Protein AF-A0A2V5JH37-F1 (afdb_monomer)

Structure (mmCIF, N/CA/C/O backbone):
data_AF-A0A2V5JH37-F1
#
_entry.id   AF-A0A2V5JH37-F1
#
loop_
_atom_site.group_PDB
_atom_site.id
_atom_site.type_symbol
_atom_site.label_atom_id
_atom_site.label_alt_id
_atom_site.label_comp_id
_atom_site.label_asym_id
_atom_site.label_entity_id
_atom_site.label_seq_id
_atom_site.pdbx_PDB_ins_code
_atom_site.Cartn_x
_atom_site.Cartn_y
_atom_site.Cartn_z
_atom_site.occupancy
_atom_site.B_iso_or_equiv
_atom_site.auth_seq_id
_atom_site.auth_comp_id
_atom_site.auth_asym_id
_atom_site.auth_atom_id
_atom_site.pdbx_PDB_model_num
ATOM 1 N N . MET A 1 1 ? -37.634 45.494 21.564 1.00 67.75 1 MET A N 1
ATOM 2 C CA . MET A 1 1 ? -36.208 45.447 21.153 1.00 67.75 1 MET A CA 1
ATOM 3 C C . MET A 1 1 ? -35.406 44.351 21.862 1.00 67.75 1 MET A C 1
ATOM 5 O O . MET A 1 1 ? -34.921 43.473 21.170 1.00 67.75 1 MET A O 1
ATOM 9 N N . LYS A 1 2 ? -35.317 44.305 23.205 1.00 77.25 2 LYS A N 1
ATOM 10 C CA . LYS A 1 2 ? -34.502 43.294 23.930 1.00 77.25 2 LYS A CA 1
ATOM 11 C C . LYS A 1 2 ? -34.885 41.826 23.653 1.00 77.25 2 LYS A C 1
ATOM 13 O O . LYS A 1 2 ? -34.008 41.014 23.413 1.00 77.25 2 LYS A O 1
ATOM 18 N N . ARG A 1 3 ? -36.186 41.499 23.605 1.00 79.12 3 ARG A N 1
ATOM 19 C CA . ARG A 1 3 ? -36.664 40.131 23.294 1.00 79.12 3 ARG A CA 1
ATOM 20 C C . ARG A 1 3 ? -36.346 39.685 21.860 1.00 79.12 3 ARG A C 1
ATOM 22 O O . ARG A 1 3 ? -36.019 38.526 21.651 1.00 79.12 3 ARG A O 1
ATOM 29 N N . LEU A 1 4 ? -36.398 40.613 20.900 1.00 83.06 4 LEU A N 1
ATOM 30 C CA . LEU A 1 4 ? -36.022 40.350 19.509 1.00 83.06 4 LEU A CA 1
ATOM 31 C C . LEU A 1 4 ? -34.508 40.128 19.393 1.00 83.06 4 LEU A C 1
ATOM 33 O O . LEU A 1 4 ? -34.088 39.180 18.749 1.00 83.06 4 LEU A O 1
ATOM 37 N N . LEU A 1 5 ? -33.699 40.940 20.083 1.00 86.88 5 LEU A N 1
ATOM 38 C CA . LEU A 1 5 ? -32.245 40.767 20.132 1.00 86.88 5 LEU A CA 1
ATOM 39 C C . LEU A 1 5 ? -31.849 39.412 20.743 1.00 86.88 5 LEU A C 1
ATOM 41 O O . LEU A 1 5 ? -31.039 38.703 20.158 1.00 86.88 5 LEU A O 1
ATOM 45 N N . SER A 1 6 ? -32.451 39.015 21.869 1.00 89.31 6 SER A N 1
ATOM 46 C CA . SER A 1 6 ? -32.212 37.695 22.473 1.00 89.31 6 SER A CA 1
ATOM 47 C C . SER A 1 6 ? -32.621 36.544 21.550 1.00 89.31 6 SER A C 1
ATOM 49 O O . SER A 1 6 ? -31.905 35.551 21.469 1.00 89.31 6 SER A O 1
ATOM 51 N N . PHE A 1 7 ? -33.738 36.681 20.829 1.00 92.44 7 PHE A N 1
ATOM 52 C CA . PHE A 1 7 ? -34.180 35.686 19.852 1.00 92.44 7 PHE A CA 1
ATOM 53 C C . PHE A 1 7 ? -33.212 35.574 18.665 1.00 92.44 7 PHE A C 1
ATOM 55 O O . PHE A 1 7 ? -32.827 34.471 18.293 1.00 92.44 7 PHE A O 1
ATOM 62 N N . VAL A 1 8 ? -32.754 36.703 18.115 1.00 93.44 8 VAL A N 1
ATOM 63 C CA . VAL A 1 8 ? -31.766 36.726 17.025 1.00 93.44 8 VAL A CA 1
ATOM 64 C C . VAL A 1 8 ? -30.445 36.095 17.467 1.00 93.44 8 VAL A C 1
ATOM 66 O O . VAL A 1 8 ? -29.914 35.252 16.751 1.00 93.44 8 VAL A O 1
ATOM 69 N N . ILE A 1 9 ? -29.941 36.433 18.660 1.00 94.56 9 ILE A N 1
ATOM 70 C CA . ILE A 1 9 ? -28.721 35.822 19.214 1.00 94.56 9 ILE A CA 1
ATOM 71 C C . ILE A 1 9 ? -28.888 34.304 19.340 1.00 94.56 9 ILE A C 1
ATOM 73 O O . ILE A 1 9 ? -28.003 33.556 18.933 1.00 94.56 9 ILE A O 1
ATOM 77 N N . PHE A 1 10 ? -30.030 33.840 19.852 1.00 95.81 10 PHE A N 1
ATOM 78 C CA . PHE A 1 10 ? -30.310 32.413 19.994 1.00 95.81 10 PHE A CA 1
ATOM 79 C C . PHE A 1 10 ? -30.312 31.681 18.643 1.00 95.81 10 PHE A C 1
ATOM 81 O O . PHE A 1 10 ? -29.671 30.640 18.509 1.00 95.81 10 PHE A O 1
ATOM 88 N N . VAL A 1 11 ? -30.964 32.246 17.622 1.00 96.12 11 VAL A N 1
ATOM 89 C CA . VAL A 1 11 ? -30.978 31.674 16.266 1.00 96.12 11 VAL A CA 1
ATOM 90 C C . VAL A 1 11 ? -29.569 31.632 15.667 1.00 96.12 11 VAL A C 1
ATOM 92 O O . VAL A 1 11 ? -29.185 30.615 15.096 1.00 96.12 11 VAL A O 1
ATOM 95 N N . VAL A 1 12 ? -28.768 32.688 15.833 1.00 96.69 12 VAL A N 1
ATOM 96 C CA . VAL A 1 12 ? -27.378 32.716 15.347 1.00 96.69 12 VAL A CA 1
ATOM 97 C C . VAL A 1 12 ? -26.528 31.643 16.031 1.00 96.69 12 VAL A C 1
ATOM 99 O O . VAL A 1 12 ? -25.800 30.927 15.349 1.00 96.69 12 VAL A O 1
ATOM 102 N N . VAL A 1 13 ? -26.650 31.471 17.351 1.00 97.06 13 VAL A N 1
ATOM 103 C CA . VAL A 1 13 ? -25.937 30.411 18.085 1.00 97.06 13 VAL A CA 1
ATOM 104 C C . VAL A 1 13 ? -26.330 29.024 17.576 1.00 97.06 13 VAL A C 1
ATOM 106 O O . VAL A 1 13 ? -25.453 28.188 17.364 1.00 97.06 13 VAL A O 1
ATOM 109 N N . LEU A 1 14 ? -27.620 28.782 17.317 1.00 97.56 14 LEU A N 1
ATOM 110 C CA . LEU A 1 14 ? -28.080 27.514 16.746 1.00 97.56 14 LEU A CA 1
ATOM 111 C C . LEU A 1 14 ? -27.517 27.265 15.343 1.00 97.56 14 LEU A C 1
ATOM 113 O O . LEU A 1 14 ? -27.097 26.147 15.054 1.00 97.56 14 LEU A O 1
ATOM 117 N N . LEU A 1 15 ? -27.467 28.288 14.487 1.00 97.19 15 LEU A N 1
ATOM 118 C CA . LEU A 1 15 ? -26.893 28.170 13.144 1.00 97.19 15 LEU A CA 1
ATOM 119 C C . LEU A 1 15 ? -25.388 27.877 13.192 1.00 97.19 15 LEU A C 1
ATOM 121 O O . LEU A 1 15 ? -24.915 27.017 12.454 1.00 97.19 15 LEU A O 1
ATOM 125 N N . VAL A 1 16 ? -24.643 28.534 14.088 1.00 96.88 16 VAL A N 1
ATOM 126 C CA . VAL A 1 16 ? -23.208 28.270 14.287 1.00 96.88 16 VAL A CA 1
ATOM 127 C C . VAL A 1 16 ? -22.978 26.854 14.817 1.00 96.88 16 VAL A C 1
ATOM 129 O O . VAL A 1 16 ? -22.103 26.154 14.313 1.00 96.88 16 VAL A O 1
ATOM 132 N N . ALA A 1 17 ? -23.777 26.396 15.785 1.00 96.56 17 ALA A N 1
ATOM 133 C CA . ALA A 1 17 ? -23.683 25.035 16.306 1.00 96.56 17 ALA A CA 1
ATOM 134 C C . ALA A 1 17 ? -24.015 23.986 15.232 1.00 96.56 17 ALA A C 1
ATOM 136 O O . ALA A 1 17 ? -23.290 23.003 15.089 1.00 96.56 17 ALA A O 1
ATOM 137 N N . ALA A 1 18 ? -25.063 24.212 14.434 1.00 96.00 18 ALA A N 1
ATOM 138 C CA . ALA A 1 18 ? -25.428 23.333 13.327 1.00 96.00 18 ALA A CA 1
ATOM 139 C C . ALA A 1 18 ? -24.326 23.274 12.258 1.00 96.00 18 ALA A C 1
ATOM 141 O O . ALA A 1 18 ? -23.992 22.188 11.786 1.00 96.00 18 ALA A O 1
ATOM 142 N N . LEU A 1 19 ? -23.718 24.416 11.920 1.00 95.75 19 LEU A N 1
ATOM 143 C CA . LEU A 1 19 ? -22.585 24.475 10.998 1.00 95.75 19 LEU A CA 1
ATOM 144 C C . LEU A 1 19 ? -21.363 23.735 11.557 1.00 95.75 19 LEU A C 1
ATOM 146 O O . LEU A 1 19 ? -20.736 22.975 10.826 1.00 95.75 19 LEU A O 1
ATOM 150 N N . ALA A 1 20 ? -21.050 23.900 12.845 1.00 93.19 20 ALA A N 1
ATOM 151 C CA . ALA A 1 20 ? -19.945 23.193 13.490 1.00 93.19 20 ALA A CA 1
ATOM 152 C C . ALA A 1 20 ? -20.155 21.670 13.479 1.00 93.19 20 ALA A C 1
ATOM 154 O O . ALA A 1 20 ? -19.243 20.935 13.113 1.00 93.19 20 ALA A O 1
ATOM 155 N N . VAL A 1 21 ? -21.365 21.196 13.800 1.00 93.31 21 VAL A N 1
ATOM 156 C CA . VAL A 1 21 ? -21.720 19.768 13.720 1.00 93.31 21 VAL A CA 1
ATOM 157 C C . VAL A 1 21 ? -21.643 19.261 12.282 1.00 93.31 21 VAL A C 1
ATOM 159 O O . VAL A 1 21 ? -21.135 18.170 12.047 1.00 93.31 21 VAL A O 1
ATOM 162 N N . HIS A 1 22 ? -22.109 20.045 11.308 1.00 92.38 22 HIS A N 1
ATOM 163 C CA . HIS A 1 22 ? -22.034 19.670 9.899 1.00 92.38 22 HIS A CA 1
ATOM 164 C C . HIS A 1 22 ? -20.584 19.548 9.414 1.00 92.38 22 HIS A C 1
ATOM 166 O O . HIS A 1 22 ? -20.238 18.573 8.748 1.00 92.38 22 HIS A O 1
ATOM 172 N N . ILE A 1 23 ? -19.725 20.503 9.777 1.00 89.56 23 ILE A N 1
ATOM 173 C CA . ILE A 1 23 ? -18.292 20.459 9.471 1.00 89.56 23 ILE A CA 1
ATOM 174 C C . ILE A 1 23 ? -17.647 19.243 10.139 1.00 89.56 23 ILE A C 1
ATOM 176 O O . ILE A 1 23 ? -16.957 18.488 9.466 1.00 89.56 23 ILE A O 1
ATOM 180 N N . ASP A 1 24 ? -17.909 19.005 11.425 1.00 87.81 24 ASP A N 1
ATOM 181 C CA . ASP A 1 24 ? -17.340 17.866 12.152 1.00 87.81 24 ASP A CA 1
ATOM 182 C C . ASP A 1 24 ? -17.763 16.517 11.551 1.00 87.81 24 ASP A C 1
ATOM 184 O O . ASP A 1 24 ? -16.938 15.622 11.372 1.00 87.81 24 ASP A O 1
ATOM 188 N N . TRP A 1 25 ? -19.037 16.399 11.166 1.00 84.06 25 TRP A N 1
ATOM 189 C CA . TRP A 1 25 ? -19.594 15.209 10.525 1.00 84.06 25 TRP A CA 1
ATOM 190 C C . TRP A 1 25 ? -19.026 14.964 9.123 1.00 84.06 25 TRP A C 1
ATOM 192 O O . TRP A 1 25 ? -18.867 13.820 8.701 1.00 84.06 25 TRP A O 1
ATOM 202 N N . THR A 1 26 ? -18.735 16.033 8.379 1.00 85.12 26 THR A N 1
ATOM 203 C CA . THR A 1 26 ? -18.203 15.943 7.010 1.00 85.12 26 THR A CA 1
ATOM 204 C C . THR A 1 26 ? -16.677 15.885 6.960 1.00 85.12 26 THR A C 1
ATOM 206 O O . THR A 1 26 ? -16.112 15.548 5.914 1.00 85.12 26 THR A O 1
ATOM 209 N N . TRP A 1 27 ? -15.989 16.149 8.076 1.00 8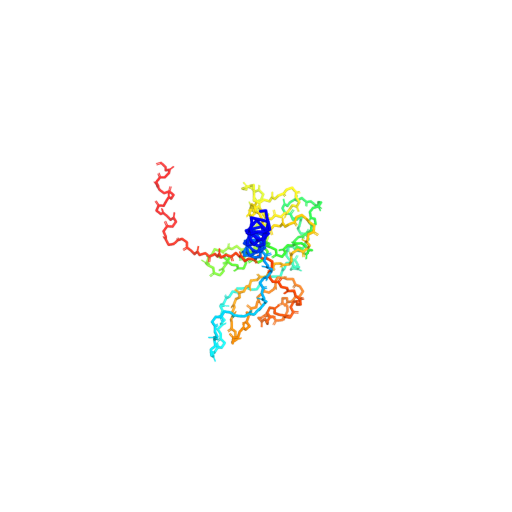2.19 27 TRP A N 1
ATOM 210 C CA . TRP A 1 27 ? -14.536 16.087 8.144 1.00 82.19 27 TRP A CA 1
ATOM 211 C C . TRP A 1 27 ? -14.051 14.640 8.042 1.00 82.19 27 TRP A C 1
ATOM 213 O O . TRP A 1 27 ? -14.278 13.804 8.918 1.00 82.19 27 TRP A O 1
ATOM 223 N N . LYS A 1 28 ? -13.313 14.339 6.972 1.00 76.50 28 LYS A N 1
ATOM 224 C CA . LYS A 1 28 ? -12.665 13.036 6.798 1.00 76.50 28 LYS A CA 1
ATOM 225 C C . LYS A 1 28 ? -11.507 12.903 7.786 1.00 76.50 28 LYS A C 1
ATOM 227 O O . LYS A 1 28 ? -10.481 13.562 7.633 1.00 76.50 28 LYS A O 1
ATOM 232 N N . ARG A 1 29 ? -11.675 12.062 8.805 1.00 81.44 29 ARG A N 1
ATOM 233 C CA . ARG A 1 29 ? -10.608 11.691 9.745 1.00 81.44 29 ARG A CA 1
ATOM 234 C C . ARG A 1 29 ? -9.891 10.438 9.245 1.00 81.44 29 ARG A C 1
ATOM 236 O O . ARG A 1 29 ? -10.512 9.591 8.603 1.00 81.44 29 ARG A O 1
ATOM 243 N N . LYS A 1 30 ? -8.600 10.314 9.563 1.00 86.94 30 LYS A N 1
ATOM 244 C CA . LYS A 1 30 ? -7.861 9.064 9.346 1.00 86.94 30 LYS A CA 1
ATOM 245 C C . LYS A 1 30 ? -8.487 7.951 10.192 1.00 86.94 30 LYS A C 1
ATOM 247 O O . LYS A 1 30 ? -9.040 8.213 11.263 1.00 86.94 30 LYS A O 1
ATOM 252 N N . LEU A 1 31 ? -8.440 6.718 9.699 1.00 88.00 31 LEU A N 1
ATOM 253 C CA . LEU A 1 31 ? -8.994 5.569 10.409 1.00 88.00 31 LEU A CA 1
ATOM 254 C C . LEU A 1 31 ? -7.923 4.960 11.315 1.00 88.00 31 LEU A C 1
ATOM 256 O O . LEU A 1 31 ? -6.766 4.827 10.928 1.00 88.00 31 LEU A O 1
ATOM 260 N N . SER A 1 32 ? -8.322 4.536 12.511 1.00 92.38 32 SER A N 1
ATOM 261 C CA . SER A 1 32 ? -7.408 3.852 13.424 1.00 92.38 32 SER A CA 1
ATOM 262 C C . SER A 1 32 ? -6.881 2.546 12.799 1.00 92.38 32 SER A C 1
ATOM 264 O O . SER A 1 32 ? -7.659 1.816 12.175 1.00 92.38 32 SER A O 1
ATOM 266 N N . PRO A 1 33 ? -5.607 2.163 13.029 1.00 93.12 33 PRO A N 1
ATOM 267 C CA . PRO A 1 33 ? -5.030 0.897 12.557 1.00 93.12 33 PRO A CA 1
ATOM 268 C C . PRO A 1 33 ? -5.584 -0.347 13.286 1.00 93.12 33 PRO A C 1
ATOM 270 O O . PRO A 1 33 ? -5.053 -1.453 13.165 1.00 93.12 33 PRO A O 1
ATOM 273 N N . ARG A 1 34 ? -6.647 -0.174 14.077 1.00 95.38 34 ARG A N 1
ATOM 274 C CA . ARG A 1 34 ? -7.369 -1.199 14.830 1.00 95.38 34 ARG A CA 1
ATOM 275 C C . ARG A 1 34 ? -8.842 -0.821 14.952 1.00 95.38 34 ARG A C 1
ATOM 277 O O . ARG A 1 34 ? -9.207 0.345 14.858 1.00 95.38 34 ARG A O 1
ATOM 284 N N . GLY A 1 35 ? -9.687 -1.809 15.216 1.00 94.44 35 GLY A N 1
ATOM 285 C CA . GLY A 1 35 ? -11.107 -1.602 15.493 1.00 94.44 35 GLY A CA 1
ATOM 286 C C . GLY A 1 35 ? -12.002 -2.609 14.784 1.00 94.44 35 GLY A C 1
ATOM 287 O O . GLY A 1 35 ? -11.618 -3.767 14.580 1.00 94.44 35 GLY A O 1
ATOM 288 N N . GLY A 1 36 ? -13.213 -2.161 14.449 1.00 92.31 36 GLY A N 1
ATOM 289 C CA . GLY A 1 36 ? -14.254 -2.991 13.850 1.00 92.31 36 GLY A CA 1
ATOM 290 C C . GLY A 1 36 ? -14.767 -4.083 14.793 1.00 92.31 36 GLY A C 1
ATOM 291 O O . GLY A 1 36 ? -14.614 -4.011 16.013 1.00 92.31 36 GLY A O 1
ATOM 292 N N . ARG A 1 37 ? -15.386 -5.119 14.217 1.00 94.12 37 ARG A N 1
ATOM 293 C CA . ARG A 1 37 ? -15.867 -6.285 14.968 1.00 94.12 37 ARG A CA 1
ATOM 294 C C . ARG A 1 37 ? -14.691 -7.019 15.616 1.00 94.12 37 ARG A C 1
ATOM 296 O O . ARG A 1 37 ? -13.700 -7.292 14.945 1.00 94.12 37 ARG A O 1
ATOM 303 N N . TYR A 1 38 ? -14.818 -7.381 16.889 1.00 95.94 38 TYR A N 1
ATOM 304 C CA . TYR A 1 38 ? -13.815 -8.192 17.580 1.00 95.94 38 TYR A CA 1
ATOM 305 C C . TYR A 1 38 ? -13.769 -9.626 17.033 1.00 95.94 38 TYR A C 1
ATOM 307 O O . TYR A 1 38 ? -14.815 -10.235 16.797 1.00 95.94 38 TYR A O 1
ATOM 315 N N . PHE A 1 39 ? -12.563 -10.165 16.840 1.00 96.69 39 PHE A N 1
ATOM 316 C CA . PHE A 1 39 ? -12.340 -11.543 16.398 1.00 96.69 39 PHE A CA 1
ATOM 317 C C . PHE A 1 39 ? -11.758 -12.369 17.551 1.00 96.69 39 PHE A C 1
ATOM 319 O O . PHE A 1 39 ? -10.637 -12.114 17.986 1.00 96.69 39 PHE A O 1
ATOM 326 N N . PHE A 1 40 ? -12.509 -13.373 18.019 1.00 95.62 40 PHE A N 1
ATOM 327 C CA . PHE A 1 40 ? -12.106 -14.254 19.128 1.00 95.62 40 PHE A CA 1
ATOM 328 C C . PHE A 1 40 ? -10.925 -15.174 18.795 1.00 95.62 40 PHE A C 1
ATOM 330 O O . PHE A 1 40 ? -10.250 -15.658 19.696 1.00 95.62 40 PHE A O 1
ATOM 337 N N . HIS A 1 41 ? -10.658 -15.385 17.508 1.00 95.31 41 HIS A N 1
ATOM 338 C CA . HIS A 1 41 ? -9.559 -16.207 17.019 1.00 95.31 41 HIS A CA 1
ATOM 339 C C . HIS A 1 41 ? -8.823 -15.449 15.915 1.00 95.31 41 HIS A C 1
ATOM 341 O O . HIS A 1 41 ? -9.411 -14.598 15.239 1.00 95.31 41 HIS A O 1
ATOM 347 N N . ARG A 1 42 ? -7.537 -15.755 15.732 1.00 95.94 42 ARG A N 1
ATOM 348 C CA . ARG A 1 42 ? -6.735 -15.189 14.646 1.00 95.94 42 ARG A CA 1
ATOM 349 C C . ARG A 1 42 ? -7.242 -15.734 13.312 1.00 95.94 42 ARG A C 1
ATOM 351 O O . ARG A 1 42 ? -7.297 -16.944 13.123 1.00 95.94 42 ARG A O 1
ATOM 358 N N . VAL A 1 43 ? -7.610 -14.832 12.411 1.00 96.31 43 VAL A N 1
ATOM 359 C CA . VAL A 1 43 ? -7.989 -15.149 11.032 1.00 96.31 43 VAL A CA 1
ATOM 360 C C . VAL A 1 43 ? -6.903 -14.619 10.115 1.00 96.31 43 VAL A C 1
ATOM 362 O O . VAL A 1 43 ? -6.527 -13.452 10.217 1.00 96.31 43 VAL A O 1
ATOM 365 N N . GLU A 1 44 ? -6.423 -15.469 9.216 1.00 95.75 44 GLU A N 1
ATOM 366 C CA . GLU A 1 44 ? -5.420 -15.121 8.215 1.00 95.75 44 GLU A CA 1
ATOM 367 C C . GLU A 1 44 ? -5.879 -15.576 6.839 1.00 95.75 44 GLU A C 1
ATOM 369 O O . GLU A 1 44 ? -6.390 -16.682 6.668 1.00 95.75 44 GLU A O 1
ATOM 374 N N . LEU A 1 45 ? -5.675 -14.710 5.859 1.00 94.50 45 LEU A N 1
ATOM 375 C CA . LEU A 1 45 ? -5.836 -15.006 4.452 1.00 94.50 45 LEU A CA 1
ATOM 376 C C . LEU A 1 45 ? -4.472 -15.414 3.894 1.00 94.50 45 LEU A C 1
ATOM 378 O O . LEU A 1 45 ? -3.450 -14.797 4.208 1.00 94.50 45 LEU A O 1
ATOM 382 N N . ALA A 1 46 ? -4.458 -16.430 3.032 1.00 94.62 46 ALA A N 1
ATOM 383 C CA . ALA A 1 46 ? -3.257 -16.930 2.362 1.00 94.62 46 ALA A CA 1
ATOM 384 C C . ALA A 1 46 ? -2.790 -15.995 1.226 1.00 94.62 46 ALA A C 1
ATOM 386 O O . ALA A 1 46 ? -2.536 -16.429 0.106 1.00 94.62 46 ALA A O 1
ATOM 387 N N . VAL A 1 47 ? -2.708 -14.694 1.506 1.00 95.25 47 VAL A N 1
ATOM 388 C CA . VAL A 1 47 ? -2.196 -13.690 0.571 1.00 95.25 47 VAL A CA 1
ATOM 389 C C . VAL A 1 47 ? -0.693 -13.935 0.379 1.00 95.25 47 VAL A C 1
ATOM 391 O O . VAL A 1 47 ? 0.037 -14.011 1.379 1.00 95.25 47 VAL A O 1
ATOM 394 N N . PRO A 1 48 ? -0.209 -14.079 -0.870 1.00 94.62 48 PRO A N 1
ATOM 395 C CA . PRO A 1 48 ? 1.213 -14.259 -1.135 1.00 94.62 48 PRO A CA 1
ATOM 396 C C . PRO A 1 48 ? 2.002 -13.030 -0.683 1.00 94.62 48 PRO A C 1
ATOM 398 O O . PRO A 1 48 ? 1.456 -11.942 -0.541 1.00 94.62 48 PRO A O 1
ATOM 401 N N . SER A 1 49 ? 3.299 -13.205 -0.442 1.00 94.62 49 SER A N 1
ATOM 402 C CA . SER A 1 49 ? 4.185 -12.108 -0.055 1.00 94.62 49 SER A CA 1
ATOM 403 C C . SER A 1 49 ? 5.057 -11.727 -1.237 1.00 94.62 49 SER A C 1
ATOM 405 O O . SER A 1 49 ? 5.865 -12.544 -1.668 1.00 94.62 49 SER A O 1
ATOM 407 N N . PHE A 1 50 ? 4.923 -10.497 -1.721 1.00 96.06 50 PHE A N 1
ATOM 408 C CA . PHE A 1 50 ? 5.838 -9.918 -2.698 1.00 96.06 50 PHE A CA 1
ATOM 409 C C . PHE A 1 50 ? 6.637 -8.794 -2.067 1.00 96.06 50 PHE A C 1
ATOM 411 O O . PHE A 1 50 ? 6.073 -7.951 -1.372 1.00 96.06 50 PHE A O 1
ATOM 418 N N . ARG A 1 51 ? 7.949 -8.784 -2.310 1.00 95.31 51 ARG A N 1
ATOM 419 C CA . ARG A 1 51 ? 8.848 -7.732 -1.831 1.00 95.31 51 ARG A CA 1
ATOM 420 C C . ARG A 1 51 ? 9.053 -6.736 -2.955 1.00 95.31 51 ARG A C 1
ATOM 422 O O . ARG A 1 51 ? 9.518 -7.111 -4.023 1.00 95.31 51 ARG A O 1
ATOM 429 N N . GLN A 1 52 ? 8.756 -5.461 -2.735 1.00 93.62 52 GLN A N 1
ATOM 430 C CA . GLN A 1 52 ? 8.997 -4.449 -3.769 1.00 93.62 52 GLN A CA 1
ATOM 431 C C . GLN A 1 52 ? 10.494 -4.368 -4.135 1.00 93.62 52 GLN A C 1
ATOM 433 O O . GLN A 1 52 ? 10.842 -4.146 -5.288 1.00 93.62 52 GLN A O 1
ATOM 438 N N . SER A 1 53 ? 11.375 -4.665 -3.171 1.00 93.56 53 SER A N 1
ATOM 439 C CA . SER A 1 53 ? 12.837 -4.681 -3.307 1.00 93.56 53 SER A CA 1
ATOM 440 C C . SER A 1 53 ? 13.439 -6.043 -3.686 1.00 93.56 53 SER A C 1
ATOM 442 O O . SER A 1 53 ? 14.627 -6.280 -3.457 1.00 93.56 53 SER A O 1
ATOM 444 N N . GLU A 1 54 ? 12.647 -6.950 -4.260 1.00 94.94 54 GLU A N 1
ATOM 445 C CA . GLU A 1 54 ? 13.138 -8.241 -4.751 1.00 94.94 54 GLU A CA 1
ATOM 446 C C . GLU A 1 54 ? 14.093 -8.078 -5.940 1.00 94.94 54 GLU A C 1
ATOM 448 O O . GLU A 1 54 ? 13.834 -7.291 -6.846 1.00 94.94 54 GLU A O 1
ATOM 453 N N . GLU A 1 55 ? 15.186 -8.848 -5.961 1.00 95.38 55 GLU A N 1
ATOM 454 C CA . GLU A 1 55 ? 16.255 -8.736 -6.971 1.00 95.38 55 GLU A CA 1
ATOM 455 C C . GLU A 1 55 ? 15.736 -8.789 -8.411 1.00 95.38 55 GLU A C 1
ATOM 457 O O . GLU A 1 55 ? 16.235 -8.066 -9.265 1.00 95.38 55 GLU A O 1
ATOM 462 N N . LYS A 1 56 ? 14.685 -9.578 -8.661 1.00 95.75 56 LYS A N 1
ATOM 463 C CA . LYS A 1 56 ? 14.086 -9.745 -9.988 1.00 95.75 56 LYS A CA 1
ATOM 464 C C . LYS A 1 56 ? 13.597 -8.432 -10.622 1.00 95.75 56 LYS A C 1
ATOM 466 O O . LYS A 1 56 ? 13.612 -8.336 -11.845 1.00 95.75 56 LYS A O 1
ATOM 471 N N . TRP A 1 57 ? 13.127 -7.469 -9.824 1.00 95.62 57 TRP A N 1
ATOM 472 C CA . TRP A 1 57 ? 12.442 -6.270 -10.334 1.00 95.62 57 TRP A CA 1
ATOM 473 C C . TRP A 1 57 ? 12.755 -4.977 -9.586 1.00 95.62 57 TRP A C 1
ATOM 475 O O . TRP A 1 57 ? 12.276 -3.918 -9.975 1.00 95.62 57 TRP A O 1
ATOM 485 N N . ARG A 1 58 ? 13.533 -5.017 -8.502 1.00 94.88 58 ARG A N 1
ATOM 486 C CA . ARG A 1 58 ? 13.814 -3.841 -7.658 1.00 94.88 58 ARG A CA 1
ATOM 487 C C . ARG A 1 58 ? 14.420 -2.655 -8.414 1.00 94.88 58 ARG A C 1
ATOM 489 O O . ARG A 1 58 ? 14.275 -1.523 -7.959 1.00 94.88 58 ARG A O 1
ATOM 496 N N . ASP A 1 59 ? 15.106 -2.929 -9.519 1.00 96.25 59 ASP A N 1
ATOM 497 C CA . ASP A 1 59 ? 15.824 -1.944 -10.325 1.00 96.25 59 ASP A CA 1
ATOM 498 C C . ASP A 1 59 ? 14.991 -1.485 -11.542 1.00 96.25 59 ASP A C 1
ATOM 500 O O . ASP A 1 59 ? 15.407 -0.583 -12.268 1.00 96.25 59 ASP A O 1
ATOM 504 N N . ASP A 1 60 ? 13.790 -2.044 -11.744 1.00 94.44 60 ASP A N 1
ATOM 505 C CA . ASP A 1 60 ? 12.893 -1.646 -12.829 1.00 94.44 60 ASP A CA 1
ATOM 506 C C . ASP A 1 60 ? 12.330 -0.239 -12.573 1.00 94.44 60 ASP A C 1
ATOM 508 O O . ASP A 1 60 ? 11.799 0.014 -11.480 1.00 94.44 60 ASP A O 1
ATOM 512 N N . PRO A 1 61 ? 12.360 0.663 -13.573 1.00 91.44 61 PRO A N 1
ATOM 513 C CA . PRO A 1 61 ? 11.704 1.961 -13.484 1.00 91.44 61 PRO A CA 1
ATOM 514 C C . PRO A 1 61 ? 10.203 1.822 -13.219 1.00 91.44 61 PRO A C 1
ATOM 516 O O . PRO A 1 61 ? 9.506 1.027 -13.868 1.00 91.44 61 PRO A O 1
ATOM 519 N N . LEU A 1 62 ? 9.683 2.613 -12.283 1.00 87.56 62 LEU A N 1
ATOM 520 C CA . LEU A 1 62 ? 8.261 2.615 -11.966 1.00 87.56 62 LEU A CA 1
ATOM 521 C C . LEU A 1 62 ? 7.463 3.163 -13.159 1.00 87.56 62 LEU A C 1
ATOM 523 O O . LEU A 1 62 ? 7.694 4.274 -13.633 1.00 87.56 62 LEU A O 1
ATOM 527 N N . GLY A 1 63 ? 6.554 2.347 -13.691 1.00 83.94 63 GLY A N 1
ATOM 528 C CA . GLY A 1 63 ? 5.803 2.661 -14.908 1.00 83.94 63 GLY A CA 1
ATOM 529 C C . GLY A 1 63 ? 6.657 2.815 -16.169 1.00 83.94 63 GLY A C 1
ATOM 530 O O . GLY A 1 63 ? 6.195 3.403 -17.140 1.00 83.94 63 GLY A O 1
ATOM 531 N N . GLY A 1 64 ? 7.896 2.311 -16.171 1.00 85.81 64 GLY A N 1
ATOM 532 C CA . GLY A 1 64 ? 8.822 2.475 -17.296 1.00 85.81 64 GLY A CA 1
ATOM 533 C C . GLY A 1 64 ? 9.441 3.874 -17.405 1.00 85.81 64 GLY A C 1
ATOM 534 O O . GLY A 1 64 ? 10.125 4.149 -18.387 1.00 85.81 64 GLY A O 1
ATOM 535 N N . VAL A 1 65 ? 9.233 4.737 -16.405 1.00 85.44 65 VAL A N 1
ATOM 536 C CA . VAL A 1 65 ? 9.713 6.125 -16.373 1.00 85.44 65 VAL A CA 1
ATOM 537 C C . VAL A 1 65 ? 10.775 6.258 -15.271 1.00 85.44 65 VAL A C 1
ATOM 539 O O . VAL A 1 65 ? 10.431 6.163 -14.091 1.00 85.44 65 VAL A O 1
ATOM 542 N N . PRO A 1 66 ? 12.066 6.441 -15.607 1.00 85.88 66 PRO A N 1
ATOM 543 C CA . PRO A 1 66 ? 13.153 6.515 -14.622 1.00 85.88 66 PRO A CA 1
ATOM 544 C C . PRO A 1 66 ? 12.984 7.610 -13.562 1.00 85.88 66 PRO A C 1
ATOM 546 O O . PRO A 1 66 ? 13.419 7.446 -12.424 1.00 85.88 66 PRO A O 1
ATOM 549 N N . GLU A 1 67 ? 12.333 8.716 -13.917 1.00 84.50 67 GLU A N 1
ATOM 550 C CA . GLU A 1 67 ? 12.096 9.866 -13.042 1.00 84.50 67 GLU A CA 1
ATOM 551 C C . GLU A 1 67 ? 11.162 9.535 -11.867 1.00 84.50 67 GLU A C 1
ATOM 553 O O . GLU A 1 67 ? 11.234 10.187 -10.826 1.00 84.50 67 GLU A O 1
ATOM 558 N N . ASN A 1 68 ? 10.342 8.487 -11.996 1.00 81.94 68 ASN A N 1
ATOM 559 C CA . ASN A 1 68 ? 9.413 8.029 -10.959 1.00 81.94 68 ASN A CA 1
ATOM 560 C C . ASN A 1 68 ? 10.076 7.119 -9.910 1.00 81.94 68 ASN A C 1
ATOM 562 O O . ASN A 1 68 ? 9.401 6.581 -9.032 1.00 81.94 68 ASN A O 1
ATOM 566 N N . GLY A 1 69 ? 11.394 6.921 -10.005 1.00 87.19 69 GLY A N 1
ATOM 567 C CA . GLY A 1 69 ? 12.129 5.972 -9.182 1.00 87.19 69 GLY A CA 1
ATOM 568 C C . GLY A 1 69 ? 11.956 4.532 -9.663 1.00 87.19 69 GLY A C 1
ATOM 569 O O . GLY A 1 69 ? 11.576 4.265 -10.804 1.00 87.19 69 GLY A O 1
ATOM 570 N N . THR A 1 70 ? 12.274 3.579 -8.788 1.00 91.94 70 THR A N 1
ATOM 571 C CA . THR A 1 70 ? 12.227 2.147 -9.110 1.00 91.94 70 THR A CA 1
ATOM 572 C C . THR A 1 70 ? 11.145 1.425 -8.321 1.00 91.94 70 THR A C 1
ATOM 574 O O . THR A 1 70 ? 10.706 1.893 -7.267 1.00 91.94 70 THR A O 1
ATOM 577 N N . LEU A 1 71 ? 10.761 0.227 -8.771 1.00 90.00 71 LEU A N 1
ATOM 578 C CA . LEU A 1 71 ? 9.907 -0.671 -7.986 1.00 90.00 71 LEU A CA 1
ATOM 579 C C . LEU A 1 71 ? 10.481 -0.938 -6.586 1.00 90.00 71 LEU A C 1
ATOM 581 O O . LEU A 1 71 ? 9.730 -0.997 -5.614 1.00 90.00 71 LEU A O 1
ATOM 585 N N . GLY A 1 72 ? 11.805 -1.041 -6.457 1.00 89.81 72 GLY A N 1
ATOM 586 C CA . GLY A 1 72 ? 12.473 -1.238 -5.174 1.00 89.81 72 GLY A CA 1
ATOM 587 C C . GLY A 1 72 ? 12.240 -0.099 -4.184 1.00 89.81 72 GLY A C 1
ATOM 588 O O . GLY A 1 72 ? 12.001 -0.368 -3.006 1.00 89.81 72 GLY A O 1
ATOM 589 N N . GLY A 1 73 ? 12.269 1.149 -4.655 1.00 86.50 73 GLY A N 1
ATOM 590 C CA . GLY A 1 73 ? 12.072 2.339 -3.822 1.00 86.50 73 GLY A CA 1
ATOM 591 C C . GLY A 1 73 ? 10.601 2.667 -3.574 1.00 86.50 73 GLY A C 1
ATOM 592 O O . GLY A 1 73 ? 10.178 2.780 -2.427 1.00 86.50 73 GLY A O 1
ATOM 593 N N . GLU A 1 74 ? 9.806 2.723 -4.642 1.00 88.38 74 GLU A N 1
ATOM 594 C CA . GLU A 1 74 ? 8.475 3.351 -4.637 1.00 88.38 74 GLU A CA 1
ATOM 595 C C . GLU A 1 74 ? 7.336 2.374 -5.005 1.00 88.38 74 GLU A C 1
ATOM 597 O O . GLU A 1 74 ? 6.156 2.723 -5.014 1.00 88.38 74 GLU A O 1
ATOM 602 N N . GLY A 1 75 ? 7.652 1.102 -5.271 1.00 89.56 75 GLY A N 1
ATOM 603 C CA . GLY A 1 75 ? 6.715 0.1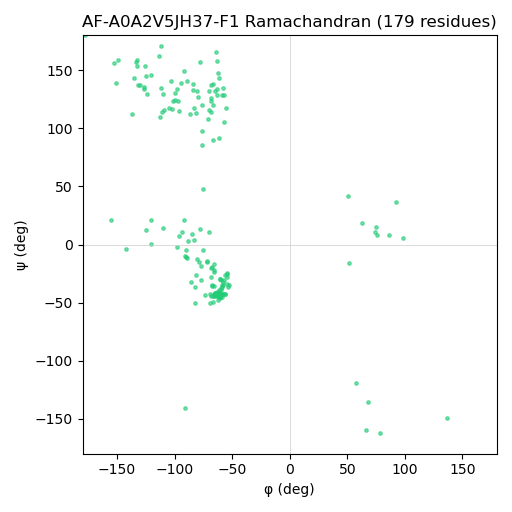03 -5.797 1.00 89.56 75 GLY A CA 1
ATOM 604 C C . GLY A 1 75 ? 5.728 -0.506 -4.796 1.00 89.56 75 GLY A C 1
ATOM 605 O O . GLY A 1 75 ? 5.103 -1.519 -5.120 1.00 89.56 75 GLY A O 1
ATOM 606 N N . CYS A 1 76 ? 5.560 0.055 -3.591 1.00 92.00 76 CYS A N 1
ATOM 607 C CA . CYS A 1 76 ? 4.700 -0.525 -2.548 1.00 92.00 76 CYS A CA 1
ATOM 608 C C . CYS A 1 76 ? 3.255 -0.743 -3.031 1.00 92.00 76 CYS A C 1
ATOM 610 O O . CYS A 1 76 ? 2.680 -1.810 -2.813 1.00 92.00 76 CYS A O 1
ATOM 612 N N . ALA A 1 77 ? 2.686 0.220 -3.762 1.00 89.50 77 ALA A N 1
ATOM 613 C CA . ALA A 1 77 ? 1.333 0.127 -4.309 1.00 89.50 77 ALA A CA 1
ATOM 614 C C . ALA A 1 77 ? 1.204 -0.986 -5.362 1.00 89.50 77 ALA A C 1
ATOM 616 O O . ALA A 1 77 ? 0.225 -1.738 -5.358 1.00 89.50 77 ALA A O 1
ATOM 617 N N . VAL A 1 78 ? 2.202 -1.117 -6.239 1.00 90.94 78 VAL A N 1
ATOM 618 C CA . VAL A 1 78 ? 2.241 -2.135 -7.300 1.00 90.94 78 VAL A CA 1
ATOM 619 C C . VAL A 1 78 ? 2.359 -3.522 -6.687 1.00 90.94 78 VAL A C 1
ATOM 621 O O . VAL A 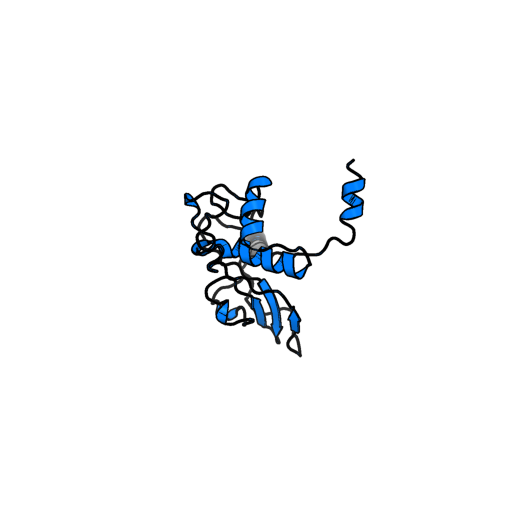1 78 ? 1.549 -4.400 -6.977 1.00 90.94 78 VAL A O 1
ATOM 624 N N . ALA A 1 79 ? 3.307 -3.706 -5.769 1.00 94.44 79 ALA A N 1
ATOM 625 C CA . ALA A 1 79 ? 3.512 -4.977 -5.093 1.00 94.44 79 ALA A CA 1
ATOM 626 C C . ALA A 1 79 ? 2.290 -5.383 -4.250 1.00 94.44 79 ALA A C 1
ATOM 628 O O . ALA A 1 79 ? 1.852 -6.531 -4.325 1.00 94.44 79 ALA A O 1
ATOM 629 N N . ALA A 1 80 ? 1.684 -4.448 -3.507 1.00 93.81 80 ALA A N 1
ATOM 630 C CA . ALA A 1 80 ? 0.445 -4.690 -2.765 1.00 93.81 80 ALA A CA 1
ATOM 631 C C . ALA A 1 80 ? -0.712 -5.113 -3.681 1.00 93.81 80 ALA A C 1
ATOM 633 O O . ALA A 1 80 ? -1.435 -6.060 -3.374 1.00 93.81 80 ALA A O 1
ATOM 634 N N . THR A 1 81 ? -0.857 -4.459 -4.832 1.00 91.50 81 THR A N 1
ATOM 635 C CA . THR A 1 81 ? -1.896 -4.791 -5.815 1.00 91.50 81 THR A CA 1
ATOM 636 C C . THR A 1 81 ? -1.663 -6.167 -6.435 1.00 91.50 81 THR A C 1
ATOM 638 O O . THR A 1 81 ? -2.589 -6.975 -6.491 1.00 91.50 81 THR A O 1
ATOM 641 N N . ALA A 1 82 ? -0.422 -6.486 -6.813 1.00 93.38 82 ALA A N 1
ATOM 642 C CA . ALA A 1 82 ? -0.058 -7.803 -7.329 1.00 93.38 82 ALA A CA 1
ATOM 643 C C . ALA A 1 82 ? -0.341 -8.921 -6.307 1.00 93.38 82 ALA A C 1
ATOM 645 O O . ALA A 1 82 ? -0.851 -9.977 -6.679 1.00 93.38 82 ALA A O 1
ATOM 646 N N . MET A 1 83 ? -0.094 -8.684 -5.008 1.00 95.75 83 MET A N 1
ATOM 647 C CA . MET A 1 83 ? -0.440 -9.643 -3.946 1.00 95.75 83 MET A CA 1
ATOM 648 C C . MET A 1 83 ? -1.947 -9.935 -3.908 1.00 95.75 83 MET A C 1
ATOM 650 O O . MET A 1 83 ? -2.346 -11.094 -3.788 1.00 95.75 83 MET A O 1
ATOM 654 N N . VAL A 1 84 ? -2.788 -8.904 -4.039 1.00 92.81 84 VAL A N 1
ATOM 655 C CA . VAL A 1 84 ? -4.250 -9.060 -4.057 1.00 92.81 84 VAL A CA 1
ATOM 656 C C . VAL A 1 84 ? -4.724 -9.786 -5.318 1.00 92.81 84 VAL A C 1
ATOM 658 O O . VAL A 1 84 ? -5.539 -10.702 -5.224 1.00 92.81 84 VAL A O 1
ATOM 661 N N . PHE A 1 85 ? -4.201 -9.428 -6.491 1.00 90.81 85 PHE A N 1
ATOM 662 C CA . PHE A 1 85 ? -4.545 -10.092 -7.752 1.00 90.81 85 PHE A CA 1
ATOM 663 C C . PHE A 1 85 ? -4.187 -11.578 -7.727 1.00 90.81 85 PHE A C 1
ATOM 665 O O . PHE A 1 85 ? -5.030 -12.418 -8.048 1.00 90.81 85 PHE A O 1
ATOM 672 N N . LYS A 1 86 ? -2.992 -11.914 -7.237 1.00 93.81 86 LYS A N 1
ATOM 673 C CA . LYS A 1 86 ? -2.562 -13.306 -7.106 1.00 93.81 86 LYS A CA 1
ATOM 674 C C . LYS A 1 86 ? -3.356 -14.082 -6.062 1.00 93.81 86 LYS A C 1
ATOM 676 O O . LYS A 1 86 ? -3.666 -15.247 -6.295 1.00 93.81 86 LYS A O 1
ATOM 681 N N . PHE A 1 87 ? -3.760 -13.448 -4.957 1.00 93.75 87 PHE A N 1
ATOM 682 C CA . PHE A 1 87 ? -4.686 -14.056 -3.993 1.00 93.75 87 PHE A CA 1
ATOM 683 C C . PHE A 1 87 ? -6.026 -14.447 -4.640 1.00 93.75 87 PHE A C 1
ATOM 685 O O . PHE A 1 87 ? -6.572 -15.502 -4.326 1.00 93.75 87 PHE A O 1
ATOM 692 N N . TYR A 1 88 ? -6.523 -13.646 -5.586 1.00 90.62 88 TYR A N 1
ATOM 693 C CA . TYR A 1 88 ? -7.734 -13.949 -6.352 1.00 90.62 88 TYR A CA 1
ATOM 694 C C . TYR A 1 88 ? -7.512 -14.835 -7.589 1.00 90.62 88 TYR A C 1
ATOM 696 O O . TYR A 1 88 ? -8.442 -15.046 -8.365 1.00 90.62 88 TYR A O 1
ATOM 704 N N . GLY A 1 89 ? -6.312 -15.397 -7.760 1.00 90.69 89 GLY A N 1
ATOM 705 C CA . GLY A 1 89 ? -6.008 -16.362 -8.818 1.00 90.69 89 GLY A CA 1
ATOM 706 C C . GLY A 1 89 ? -5.586 -15.752 -10.155 1.00 90.69 89 GLY A C 1
ATOM 707 O O . GLY A 1 89 ? -5.440 -16.487 -11.128 1.00 90.69 89 GLY A O 1
ATOM 708 N N . ILE A 1 90 ? -5.361 -14.437 -10.224 1.00 88.94 90 ILE A N 1
ATOM 709 C CA . ILE A 1 90 ? -4.733 -13.803 -11.388 1.00 88.94 90 ILE A CA 1
ATOM 710 C C . ILE A 1 90 ? -3.222 -14.000 -11.254 1.00 88.94 90 ILE A C 1
ATOM 712 O O . ILE A 1 90 ? -2.606 -13.450 -10.341 1.00 88.94 90 ILE A O 1
ATOM 716 N N . ASP A 1 91 ? -2.617 -14.791 -12.140 1.00 92.38 91 ASP A N 1
ATOM 717 C CA . ASP A 1 91 ? -1.181 -15.069 -12.078 1.00 92.38 91 ASP A CA 1
ATOM 718 C C . ASP A 1 91 ? -0.359 -13.876 -12.582 1.00 92.38 91 ASP A C 1
ATOM 720 O O . ASP A 1 91 ? -0.016 -13.773 -13.757 1.00 92.38 91 ASP A O 1
ATOM 724 N N . VAL A 1 92 ? -0.100 -12.943 -11.669 1.00 92.19 92 VAL A N 1
ATOM 725 C CA . VAL A 1 92 ? 0.668 -11.725 -11.909 1.00 92.19 92 VAL A CA 1
ATOM 726 C C . VAL A 1 92 ? 1.663 -11.502 -10.772 1.00 92.19 92 VAL A C 1
ATOM 728 O O . VAL A 1 92 ? 1.379 -11.794 -9.604 1.00 92.19 92 VAL A O 1
ATOM 731 N N . ASP A 1 93 ? 2.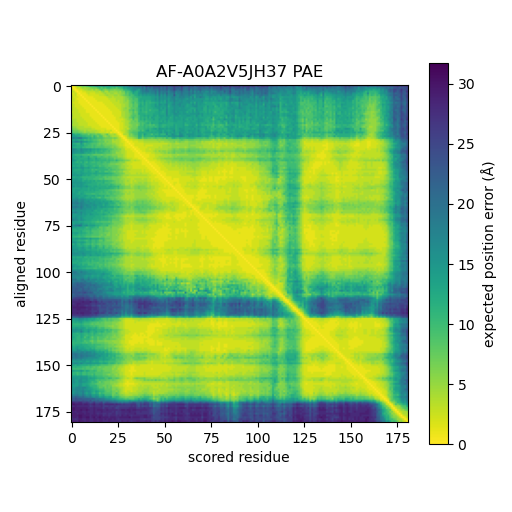840 -10.992 -11.110 1.00 95.94 93 ASP A N 1
ATOM 732 C CA . ASP A 1 93 ? 3.843 -10.507 -10.164 1.00 95.94 93 ASP A CA 1
ATOM 733 C C . ASP A 1 93 ? 4.015 -8.971 -10.260 1.00 95.94 93 ASP A C 1
ATOM 735 O O . ASP A 1 93 ? 3.427 -8.333 -11.143 1.00 95.94 93 ASP A O 1
ATOM 739 N N . PRO A 1 94 ? 4.765 -8.330 -9.341 1.00 94.88 94 PRO A N 1
ATOM 740 C CA . PRO A 1 94 ? 4.930 -6.876 -9.357 1.00 94.88 94 PRO A CA 1
ATOM 741 C C . PRO A 1 94 ? 5.536 -6.337 -10.657 1.00 94.88 94 PRO A C 1
ATOM 743 O O . PRO A 1 94 ? 5.149 -5.258 -11.097 1.00 94.88 94 PRO A O 1
ATOM 746 N N . GLN A 1 95 ? 6.446 -7.082 -11.287 1.00 94.69 95 GLN A N 1
ATOM 747 C CA . GLN A 1 95 ? 7.093 -6.690 -12.539 1.00 94.69 95 GLN A CA 1
ATOM 748 C C . GLN A 1 95 ? 6.109 -6.720 -13.707 1.00 94.69 95 GLN A C 1
ATOM 750 O O . GLN A 1 95 ? 5.955 -5.731 -14.420 1.00 94.69 95 GLN A O 1
ATOM 755 N N . GLN A 1 96 ? 5.384 -7.827 -13.860 1.00 93.31 96 GLN A N 1
ATOM 756 C CA . GLN A 1 96 ? 4.354 -7.980 -14.883 1.00 93.31 96 GLN A CA 1
ATOM 757 C C . GLN A 1 96 ? 3.274 -6.906 -14.746 1.00 93.31 96 GLN A C 1
ATOM 759 O O . GLN A 1 96 ? 2.862 -6.318 -15.745 1.00 93.31 96 GLN A O 1
ATOM 764 N N . LEU A 1 97 ? 2.845 -6.609 -13.514 1.00 90.19 97 LEU A N 1
ATOM 765 C CA . LEU A 1 97 ? 1.884 -5.537 -13.269 1.00 90.19 97 LEU A CA 1
ATOM 766 C C . LEU A 1 97 ? 2.474 -4.160 -13.608 1.00 90.19 97 LEU A C 1
ATOM 768 O O . LEU A 1 97 ? 1.803 -3.358 -14.254 1.00 90.19 97 LEU A O 1
ATOM 772 N N . ASN A 1 98 ? 3.727 -3.897 -13.227 1.00 90.19 98 ASN A N 1
ATOM 773 C CA . ASN A 1 98 ? 4.421 -2.646 -13.536 1.00 90.19 98 ASN A CA 1
ATOM 774 C C . ASN A 1 98 ? 4.545 -2.398 -15.045 1.00 90.19 98 ASN A C 1
ATOM 776 O O . ASN A 1 98 ? 4.415 -1.261 -15.481 1.00 90.19 98 ASN A O 1
ATOM 780 N N . TRP A 1 99 ? 4.767 -3.445 -15.841 1.00 89.44 99 TRP A N 1
ATOM 781 C CA . TRP A 1 99 ? 4.820 -3.341 -17.302 1.00 89.44 99 TRP A CA 1
ATOM 782 C C . TRP A 1 99 ? 3.444 -3.231 -17.952 1.00 89.44 99 TRP A C 1
ATOM 784 O O . TRP A 1 99 ? 3.313 -2.616 -19.006 1.00 89.44 99 TRP A O 1
ATOM 794 N N . PHE A 1 100 ? 2.419 -3.828 -17.346 1.00 86.38 100 PHE A N 1
ATOM 795 C CA . PHE A 1 100 ? 1.061 -3.799 -17.877 1.00 86.38 100 PHE A CA 1
ATOM 796 C C . PHE A 1 100 ? 0.393 -2.433 -17.702 1.00 86.38 100 PHE A C 1
ATOM 798 O O . PHE A 1 100 ? -0.252 -1.944 -18.624 1.00 86.38 100 PHE A O 1
ATOM 805 N N . LEU A 1 101 ? 0.547 -1.809 -16.533 1.00 83.81 101 LEU A N 1
ATOM 806 C CA . LEU A 1 101 ? -0.158 -0.573 -16.189 1.00 83.81 101 LEU A CA 1
ATOM 807 C C . LEU A 1 101 ? 0.062 0.585 -17.188 1.00 83.81 101 LEU A C 1
ATOM 809 O O . LEU A 1 101 ? -0.932 1.200 -17.557 1.00 83.81 101 LEU A O 1
ATOM 813 N N . PRO A 1 102 ? 1.273 0.872 -17.707 1.00 79.25 102 PRO A N 1
ATOM 814 C CA . PRO A 1 102 ? 1.466 1.904 -18.726 1.00 79.25 102 PRO A CA 1
ATOM 815 C C . PRO A 1 102 ? 0.699 1.635 -20.027 1.00 79.25 102 PRO A C 1
ATOM 817 O O . PRO A 1 102 ? 0.302 2.575 -20.702 1.00 79.25 102 PRO A O 1
ATOM 820 N N . LEU A 1 103 ? 0.460 0.366 -20.382 1.00 78.88 103 LEU A N 1
ATOM 821 C CA . LEU A 1 103 ? -0.245 -0.008 -21.618 1.00 78.88 103 LEU A CA 1
ATOM 822 C C . LEU A 1 103 ? -1.746 0.295 -21.569 1.00 78.88 103 LEU A C 1
ATOM 824 O O .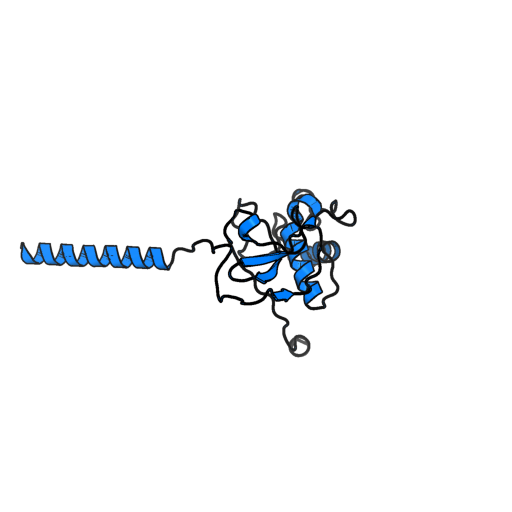 LEU A 1 103 ? -2.414 0.257 -22.600 1.00 78.88 103 LEU A O 1
ATOM 828 N N . VAL A 1 104 ? -2.278 0.540 -20.374 1.00 78.44 104 VAL A N 1
ATOM 829 C CA . VAL A 1 104 ? -3.698 0.812 -20.126 1.00 78.44 104 VAL A CA 1
ATOM 830 C C . VAL A 1 104 ? -3.911 2.177 -19.476 1.00 78.44 104 VAL A C 1
ATOM 832 O O . VAL A 1 104 ? -4.928 2.376 -18.817 1.00 78.44 104 VAL A O 1
ATOM 835 N N . ASP A 1 105 ? -2.936 3.085 -19.609 1.00 74.31 105 ASP A N 1
ATOM 836 C CA . ASP A 1 105 ? -2.931 4.396 -18.950 1.00 74.31 105 ASP A CA 1
ATOM 837 C C . ASP A 1 105 ? -3.198 4.276 -17.439 1.00 74.31 105 ASP A C 1
ATOM 839 O O . ASP A 1 105 ? -3.963 5.021 -16.838 1.00 74.31 105 ASP A O 1
ATOM 843 N N . GLY A 1 106 ? -2.587 3.268 -16.818 1.00 73.62 106 GLY A N 1
ATOM 844 C CA . GLY A 1 106 ? -2.763 2.896 -15.420 1.00 73.62 106 GLY A CA 1
ATOM 845 C C . GLY A 1 106 ? -1.820 3.607 -14.452 1.00 73.62 106 GLY A C 1
ATOM 846 O O . GLY A 1 106 ? -1.875 3.295 -13.266 1.00 73.62 106 GLY A O 1
ATOM 847 N N . TYR A 1 107 ? -0.974 4.538 -14.909 1.00 69.81 107 TYR A N 1
ATOM 848 C CA . TYR A 1 107 ? -0.062 5.344 -14.083 1.00 69.81 107 TYR A CA 1
ATOM 849 C C . TYR A 1 107 ? -0.211 6.847 -14.317 1.00 69.81 107 TYR A C 1
ATOM 851 O O . TYR A 1 107 ? -0.211 7.278 -15.463 1.00 69.81 107 TYR A O 1
ATOM 859 N N . THR A 1 108 ? -0.239 7.640 -13.243 1.00 65.44 108 THR A N 1
ATOM 860 C CA . THR A 1 108 ? -0.121 9.103 -13.289 1.00 65.44 108 THR A CA 1
ATOM 861 C C . THR A 1 108 ? 1.248 9.534 -13.817 1.00 65.44 108 THR A C 1
ATOM 863 O O . THR A 1 108 ? 2.200 8.753 -13.811 1.00 65.44 108 THR A O 1
ATOM 866 N N . GLU A 1 109 ? 1.385 10.814 -14.178 1.00 63.94 109 GLU A N 1
ATOM 867 C CA . GLU A 1 109 ? 2.671 11.420 -14.571 1.00 63.94 109 GLU A CA 1
ATOM 868 C C . GLU A 1 109 ? 3.783 11.229 -13.517 1.00 63.94 109 GLU A C 1
ATOM 870 O O . GLU A 1 109 ? 4.953 11.177 -13.874 1.00 63.94 109 GLU A O 1
ATOM 875 N N . ASN A 1 110 ? 3.416 11.051 -12.240 1.00 56.78 110 ASN A N 1
ATOM 876 C CA . ASN A 1 110 ? 4.339 10.800 -11.123 1.00 56.78 110 ASN A CA 1
ATOM 877 C C . ASN A 1 110 ? 4.548 9.299 -10.822 1.00 56.78 110 ASN A C 1
ATOM 879 O O . ASN A 1 110 ? 5.052 8.948 -9.755 1.00 56.78 110 ASN A O 1
ATOM 883 N N . GLY A 1 111 ? 4.077 8.395 -11.687 1.00 53.78 111 GLY A N 1
ATOM 884 C CA . GLY A 1 111 ? 4.251 6.946 -11.525 1.00 53.78 111 GLY A CA 1
ATOM 885 C C . GLY A 1 111 ? 3.358 6.315 -10.460 1.00 53.78 111 GLY A C 1
ATOM 886 O O . GLY A 1 111 ? 3.583 5.182 -10.042 1.00 53.78 111 GLY A O 1
ATOM 887 N N . TRP A 1 112 ? 2.317 7.010 -10.007 1.00 65.69 112 TRP A N 1
ATOM 888 C CA . TRP A 1 112 ? 1.332 6.426 -9.097 1.00 65.69 112 TRP A CA 1
ATOM 889 C C . TRP A 1 112 ? 0.295 5.678 -9.901 1.00 65.69 112 TRP A C 1
ATOM 891 O O . TRP A 1 112 ? -0.164 6.190 -10.912 1.00 65.69 112 TRP A O 1
ATOM 901 N N . ILE A 1 113 ? -0.125 4.498 -9.462 1.00 66.38 113 ILE A N 1
ATOM 902 C CA . ILE A 1 113 ? -1.212 3.805 -10.159 1.00 66.38 113 ILE A CA 1
ATOM 903 C C . ILE A 1 113 ? -2.445 4.736 -10.180 1.00 66.38 113 ILE A C 1
ATOM 905 O O . ILE A 1 113 ? -2.818 5.274 -9.129 1.00 66.38 113 ILE A O 1
ATOM 909 N N . TYR A 1 114 ? -3.050 4.965 -11.357 1.00 61.44 114 TYR A N 1
ATOM 910 C CA . TYR A 1 114 ? -4.291 5.732 -11.520 1.00 61.44 114 TYR A CA 1
ATOM 911 C C . TYR A 1 114 ? -5.406 5.016 -10.755 1.00 61.44 114 TYR A C 1
ATOM 913 O O . TYR A 1 114 ? -6.099 4.119 -11.223 1.00 61.44 114 TYR A O 1
ATOM 921 N N . TRP A 1 115 ? -5.564 5.428 -9.508 1.00 59.81 115 TRP A N 1
ATOM 922 C CA . TRP A 1 115 ? -6.665 5.048 -8.631 1.00 59.81 115 TRP A CA 1
ATOM 923 C C . TRP A 1 115 ? -7.788 6.099 -8.639 1.00 59.81 115 TRP A C 1
ATOM 925 O O . TRP A 1 115 ? -8.687 6.054 -7.798 1.00 59.81 115 TRP A O 1
ATOM 935 N N . ASP A 1 116 ? -7.646 7.080 -9.528 1.00 37.47 116 ASP A N 1
ATOM 936 C CA . ASP A 1 116 ? -8.296 8.377 -9.702 1.00 37.47 116 ASP A CA 1
ATOM 937 C C . ASP A 1 116 ? -8.391 9.354 -8.525 1.00 37.47 116 ASP A C 1
ATOM 939 O O . ASP A 1 116 ? -8.558 10.533 -8.807 1.00 37.47 116 ASP A O 1
ATOM 943 N N . ARG A 1 117 ? -8.194 8.993 -7.242 1.00 39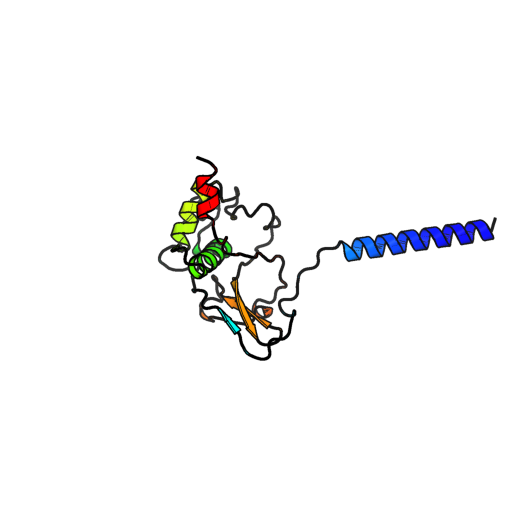.22 117 ARG A N 1
ATOM 944 C CA . ARG A 1 117 ? -8.033 9.993 -6.138 1.00 39.22 11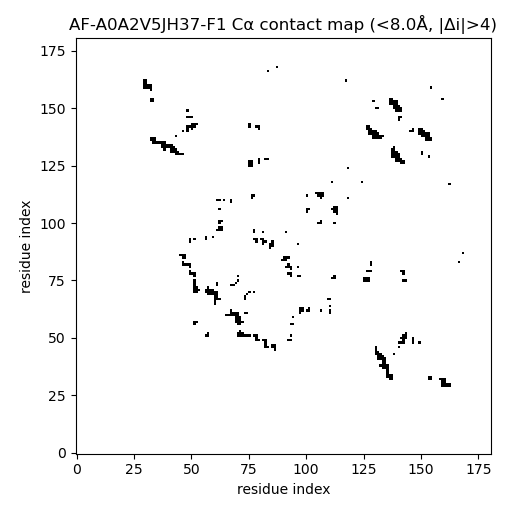7 ARG A CA 1
ATOM 945 C C . ARG A 1 117 ? -7.249 9.525 -4.889 1.00 39.22 117 ARG A C 1
ATOM 947 O O . ARG A 1 117 ? -7.451 10.080 -3.812 1.00 39.22 117 ARG A O 1
ATOM 954 N N . ALA A 1 118 ? -6.408 8.490 -4.963 1.00 37.75 118 ALA A N 1
ATOM 955 C CA . ALA A 1 118 ? -5.853 7.855 -3.749 1.00 37.75 118 ALA A CA 1
ATOM 956 C C . ALA A 1 118 ? -4.509 8.411 -3.232 1.00 37.75 118 ALA A C 1
ATOM 958 O O . ALA A 1 118 ? -4.123 8.067 -2.120 1.00 37.75 118 ALA A O 1
ATOM 959 N N . ALA A 1 119 ? -3.817 9.266 -3.985 1.00 42.69 119 ALA A N 1
ATOM 960 C CA . ALA A 1 119 ? -2.608 9.937 -3.515 1.00 42.69 119 ALA A CA 1
ATOM 961 C C . ALA A 1 119 ? -2.911 11.427 -3.343 1.00 42.69 119 ALA A C 1
ATOM 963 O O . ALA A 1 119 ? -3.209 12.126 -4.314 1.00 42.69 119 ALA A O 1
ATOM 964 N N . LEU A 1 120 ? -2.879 11.916 -2.102 1.00 37.88 120 LEU A N 1
ATOM 965 C CA . LEU A 1 120 ? -2.750 13.350 -1.878 1.00 37.88 120 LEU A CA 1
ATOM 966 C C . LEU A 1 120 ? -1.371 13.766 -2.414 1.00 37.88 120 LEU A C 1
ATOM 968 O O . LEU A 1 120 ? -0.383 13.101 -2.097 1.00 37.88 120 LEU A O 1
ATOM 972 N N . PRO A 1 121 ? -1.273 14.839 -3.216 1.00 35.72 121 PRO A N 1
ATOM 973 C CA . PRO A 1 121 ? 0.018 15.340 -3.659 1.00 35.72 121 PRO A CA 1
ATOM 974 C C . PRO A 1 121 ? 0.912 15.638 -2.448 1.00 35.72 121 PRO A C 1
ATOM 976 O O . PRO A 1 121 ? 0.575 16.490 -1.627 1.00 35.72 121 PRO A O 1
ATOM 979 N N . GLY A 1 122 ? 2.038 14.929 -2.329 1.00 41.28 122 GLY A N 1
ATOM 980 C CA . GLY A 1 122 ? 3.082 15.219 -1.341 1.00 41.28 122 GLY A CA 1
ATOM 981 C C . GLY A 1 122 ? 3.091 14.387 -0.052 1.00 41.28 122 GLY A C 1
ATOM 982 O O . GLY A 1 122 ? 3.924 14.667 0.808 1.00 41.28 122 GLY A O 1
ATOM 983 N N . SER A 1 123 ? 2.242 13.366 0.111 1.00 47.53 123 SER A N 1
ATOM 984 C CA . SER A 1 123 ? 2.418 12.368 1.181 1.00 47.53 123 SER A CA 1
ATOM 985 C C . SER A 1 123 ? 3.061 11.096 0.629 1.00 47.53 123 SER A C 1
ATOM 987 O O . SER A 1 123 ? 2.526 10.484 -0.292 1.00 47.53 123 SER A O 1
ATOM 989 N N . VAL A 1 124 ? 4.190 10.670 1.207 1.00 57.16 124 VAL A N 1
ATOM 990 C CA . VAL A 1 124 ? 4.732 9.316 1.001 1.00 57.16 124 VAL A CA 1
ATOM 991 C C . VAL A 1 124 ? 3.750 8.337 1.647 1.00 57.16 124 VAL A C 1
ATOM 993 O O . VAL A 1 124 ? 3.809 8.072 2.847 1.00 57.16 124 VAL A O 1
ATOM 996 N N . THR A 1 125 ? 2.772 7.872 0.874 1.00 70.81 125 THR A N 1
ATOM 997 C CA . THR A 1 125 ? 1.769 6.914 1.341 1.00 70.81 125 THR A CA 1
ATOM 998 C C . THR A 1 125 ? 2.327 5.505 1.156 1.00 70.81 125 THR A C 1
ATOM 1000 O O . THR A 1 125 ? 2.513 5.045 0.033 1.00 70.81 125 THR A O 1
ATOM 1003 N N . HIS A 1 126 ? 2.600 4.809 2.263 1.00 87.75 126 HIS A N 1
ATOM 1004 C CA . HIS A 1 126 ? 3.008 3.402 2.238 1.00 87.75 126 HIS A CA 1
ATOM 1005 C C . HIS A 1 126 ? 1.788 2.493 2.066 1.00 87.75 126 HIS A C 1
ATOM 1007 O O . HIS A 1 126 ? 0.835 2.576 2.844 1.00 87.75 126 HIS A O 1
ATOM 1013 N N . PHE A 1 127 ? 1.816 1.608 1.070 1.00 90.00 127 PHE A N 1
ATOM 1014 C CA . PHE A 1 127 ? 0.726 0.670 0.801 1.00 90.00 127 PHE A CA 1
ATOM 1015 C C . PHE A 1 127 ? 1.030 -0.714 1.371 1.00 90.00 127 PHE A C 1
ATOM 1017 O O . PHE A 1 127 ? 2.075 -1.305 1.108 1.00 90.00 127 PHE A O 1
ATOM 1024 N N . VAL A 1 128 ? 0.064 -1.264 2.105 1.00 93.44 128 VAL A N 1
ATOM 1025 C CA . VAL A 1 128 ? 0.105 -2.622 2.662 1.00 93.44 128 VAL A CA 1
ATOM 1026 C C . VAL A 1 128 ? -1.210 -3.345 2.393 1.00 93.44 128 VAL A C 1
ATOM 1028 O O . VAL A 1 128 ? -2.246 -2.714 2.177 1.00 93.44 128 VAL A O 1
ATOM 1031 N N . VAL A 1 129 ? -1.194 -4.677 2.441 1.00 95.25 129 VAL A N 1
ATOM 1032 C CA . VAL A 1 129 ? -2.404 -5.494 2.281 1.00 95.25 129 VAL A CA 1
ATOM 1033 C C . VAL A 1 129 ? -2.870 -5.975 3.644 1.00 95.25 129 VAL A C 1
ATOM 1035 O O . VAL A 1 129 ? -2.170 -6.745 4.295 1.00 95.25 129 VAL A O 1
ATOM 1038 N N . ILE A 1 130 ? -4.064 -5.569 4.081 1.00 95.44 130 ILE A N 1
ATOM 1039 C CA . ILE A 1 130 ? -4.708 -6.203 5.238 1.00 95.44 130 ILE A CA 1
ATOM 1040 C C . ILE A 1 130 ? -5.096 -7.625 4.830 1.00 95.44 130 ILE A C 1
ATOM 1042 O O . ILE A 1 130 ? -5.943 -7.828 3.967 1.00 95.44 130 ILE A O 1
ATOM 1046 N N . ALA A 1 131 ? -4.459 -8.603 5.461 1.00 96.06 131 ALA A N 1
ATOM 1047 C CA . ALA A 1 131 ? -4.565 -10.020 5.130 1.00 96.06 131 ALA A CA 1
ATOM 1048 C C . ALA A 1 131 ? -4.975 -10.865 6.345 1.00 96.06 131 ALA A C 1
ATOM 1050 O O . ALA A 1 131 ? -4.901 -12.088 6.315 1.00 96.06 131 ALA A O 1
ATOM 1051 N N . GLY A 1 132 ? -5.414 -10.238 7.434 1.00 95.50 132 GLY A N 1
ATOM 1052 C CA . GLY A 1 132 ? -5.908 -10.961 8.594 1.00 95.50 132 GLY A CA 1
ATOM 1053 C C . GLY A 1 132 ? -6.401 -10.058 9.710 1.00 95.50 132 GLY A C 1
ATOM 1054 O O . GLY A 1 132 ? -6.368 -8.827 9.621 1.00 95.50 132 GLY A O 1
ATOM 1055 N N . LYS A 1 133 ? -6.862 -10.691 10.786 1.00 97.31 133 LYS A N 1
ATOM 1056 C CA . LYS A 1 133 ? -7.360 -10.013 11.978 1.00 97.31 133 LYS A CA 1
ATOM 1057 C C . LYS A 1 133 ? -7.154 -10.855 13.232 1.00 97.31 133 LYS A C 1
ATOM 1059 O O . LYS A 1 133 ? -7.402 -12.059 13.229 1.00 97.31 133 LYS A O 1
ATOM 1064 N N . GLN A 1 134 ? -6.744 -10.203 14.316 1.00 96.69 134 GLN A N 1
ATOM 1065 C CA . GLN A 1 134 ? -6.612 -10.803 15.643 1.00 96.69 134 GLN A CA 1
ATOM 1066 C C . GLN A 1 134 ? -7.175 -9.835 16.689 1.00 96.69 134 GLN A C 1
ATOM 1068 O O . GLN A 1 134 ? -6.638 -8.748 16.893 1.00 96.69 134 GLN A O 1
ATOM 1073 N N . GLY A 1 135 ? -8.288 -10.192 17.339 1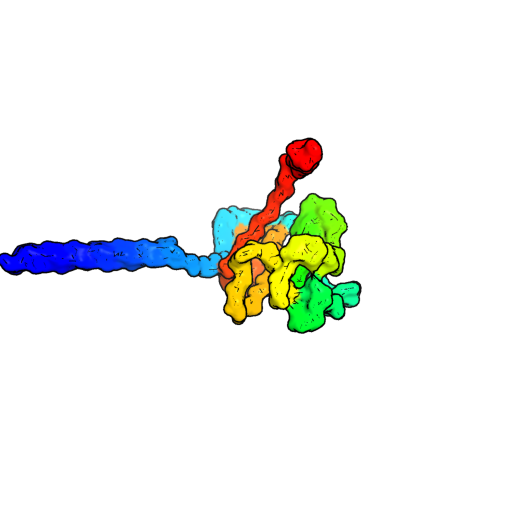.00 96.88 135 GLY A N 1
ATOM 1074 C CA . GLY A 1 135 ? -9.004 -9.262 18.214 1.00 96.88 135 GLY A CA 1
ATOM 1075 C C . GLY A 1 135 ? -9.424 -7.995 17.461 1.00 96.88 135 GLY A C 1
ATOM 1076 O O . GLY A 1 135 ? -10.159 -8.060 16.472 1.00 96.88 135 GLY A O 1
ATOM 1077 N N . PHE A 1 136 ? -8.937 -6.833 17.904 1.00 96.94 136 PHE A N 1
ATOM 1078 C CA . PHE A 1 136 ? -9.149 -5.552 17.217 1.00 96.94 136 PHE A CA 1
ATOM 1079 C C . PHE A 1 136 ? -8.069 -5.211 16.189 1.00 96.94 136 PHE A C 1
ATOM 1081 O O . PHE A 1 136 ? -8.280 -4.303 15.390 1.00 96.94 136 PHE A O 1
ATOM 1088 N N . ASP A 1 137 ? -6.961 -5.941 16.148 1.00 97.25 137 ASP A N 1
ATOM 1089 C CA . ASP A 1 137 ? -5.838 -5.605 15.282 1.00 97.25 137 ASP A CA 1
ATOM 1090 C C . ASP A 1 137 ? -6.031 -6.152 13.873 1.00 97.25 137 ASP A C 1
ATOM 1092 O O . ASP A 1 137 ? -6.379 -7.320 13.690 1.00 97.25 137 ASP A O 1
ATOM 1096 N N . TYR A 1 138 ? -5.786 -5.304 12.879 1.00 97.12 138 TYR A N 1
ATOM 1097 C CA . TYR A 1 138 ? -5.643 -5.726 11.491 1.00 97.12 138 TYR A CA 1
ATOM 1098 C C . TYR A 1 138 ? -4.227 -6.268 11.288 1.00 97.12 138 TYR A C 1
ATOM 1100 O O . TYR A 1 138 ? -3.268 -5.638 11.728 1.00 97.12 138 TYR A O 1
ATOM 1108 N N . LEU A 1 139 ? -4.092 -7.432 10.655 1.00 97.06 139 LEU A N 1
ATOM 1109 C CA . LEU A 1 139 ? -2.801 -8.024 10.304 1.00 97.06 139 LEU A CA 1
ATOM 1110 C C . LEU A 1 139 ? -2.489 -7.706 8.845 1.00 97.06 139 LEU A C 1
ATOM 1112 O O . LEU A 1 139 ? -3.360 -7.869 7.987 1.00 97.06 139 LEU A O 1
ATOM 1116 N N . VAL A 1 140 ? -1.265 -7.269 8.564 1.00 96.69 140 VAL A N 1
ATOM 1117 C CA . VAL A 1 140 ? -0.866 -6.808 7.233 1.00 96.69 140 VAL A CA 1
ATOM 1118 C C . VAL A 1 140 ? 0.277 -7.607 6.636 1.00 96.69 140 VAL A C 1
ATOM 1120 O O . VAL A 1 140 ? 1.178 -8.057 7.340 1.00 96.69 140 VAL A O 1
ATOM 1123 N N . ARG A 1 141 ? 0.216 -7.755 5.312 1.00 96.06 141 ARG A N 1
ATOM 1124 C CA . ARG A 1 141 ? 1.307 -8.166 4.436 1.00 96.06 141 ARG A CA 1
ATOM 1125 C C . ARG A 1 141 ? 1.936 -6.897 3.866 1.00 96.06 141 ARG A C 1
ATOM 1127 O O . ARG A 1 141 ? 1.278 -6.143 3.146 1.00 96.06 141 ARG A O 1
ATOM 1134 N N . ASP A 1 142 ? 3.184 -6.649 4.228 1.00 95.19 142 ASP A N 1
ATOM 1135 C CA . ASP A 1 142 ? 3.914 -5.441 3.849 1.00 95.19 142 ASP A CA 1
ATOM 1136 C C . ASP A 1 142 ? 4.880 -5.741 2.690 1.00 95.19 142 ASP A C 1
ATOM 1138 O O . ASP A 1 142 ? 5.714 -6.640 2.834 1.00 95.19 142 ASP A O 1
ATOM 1142 N N . PRO A 1 143 ? 4.793 -5.036 1.550 1.00 93.94 143 PRO A N 1
ATOM 1143 C CA . PRO A 1 143 ? 5.736 -5.219 0.451 1.00 93.94 143 PRO A CA 1
ATOM 1144 C C . PRO A 1 143 ? 7.103 -4.553 0.681 1.00 93.94 143 PRO A C 1
ATOM 1146 O O . PRO A 1 143 ? 8.072 -4.911 0.010 1.00 93.94 143 PRO A O 1
ATOM 1149 N N . GLY A 1 144 ? 7.191 -3.604 1.613 1.00 91.12 144 GLY A N 1
ATOM 1150 C CA . GLY A 1 144 ? 8.388 -2.832 1.924 1.00 91.12 144 GLY A CA 1
ATOM 1151 C C . GLY A 1 144 ? 9.252 -3.468 3.015 1.00 91.12 144 GLY A C 1
ATOM 1152 O O . GLY A 1 144 ? 9.437 -4.687 3.087 1.00 91.12 144 GLY A O 1
ATOM 1153 N N . ALA A 1 145 ? 9.805 -2.629 3.895 1.00 86.25 145 ALA A N 1
ATOM 1154 C CA . ALA A 1 145 ? 10.748 -3.057 4.932 1.00 86.25 145 ALA A CA 1
ATOM 1155 C C . ALA A 1 145 ? 10.158 -4.095 5.907 1.00 86.25 145 ALA A C 1
ATOM 1157 O O . ALA A 1 145 ? 10.880 -4.964 6.400 1.00 86.25 145 ALA A O 1
ATOM 1158 N N . GLY A 1 146 ? 8.845 -4.053 6.161 1.00 85.50 146 GLY A N 1
ATOM 1159 C CA . GLY A 1 146 ? 8.167 -5.012 7.029 1.00 85.50 146 GLY A CA 1
ATOM 1160 C C . GLY A 1 146 ? 7.946 -6.392 6.409 1.00 85.50 146 GLY A C 1
ATOM 1161 O O . GLY A 1 146 ? 7.499 -7.284 7.124 1.00 85.50 146 GLY A O 1
ATOM 1162 N N . SER A 1 147 ? 8.280 -6.621 5.133 1.00 86.44 147 SER A N 1
ATOM 1163 C CA . SER A 1 147 ? 7.982 -7.894 4.458 1.00 86.44 147 SER A CA 1
ATOM 1164 C C . SER A 1 147 ? 8.597 -9.121 5.140 1.00 86.44 147 SER A C 1
ATOM 1166 O O . SER A 1 147 ? 7.976 -10.180 5.225 1.00 86.44 147 SER A O 1
ATOM 1168 N N . ALA A 1 148 ? 9.792 -8.969 5.722 1.00 88.44 148 ALA A N 1
ATOM 1169 C CA . ALA A 1 148 ? 10.473 -10.045 6.445 1.00 88.44 148 ALA A CA 1
ATOM 1170 C C . ALA A 1 148 ? 9.741 -10.490 7.728 1.00 88.44 148 ALA A C 1
ATOM 1172 O O . ALA A 1 148 ? 10.022 -11.568 8.247 1.00 88.44 148 ALA A O 1
ATOM 1173 N N . LYS A 1 149 ? 8.802 -9.684 8.242 1.00 90.00 149 LYS A N 1
ATOM 1174 C CA . LYS A 1 149 ? 8.022 -9.996 9.449 1.00 90.00 149 LYS A CA 1
ATOM 1175 C C . LYS A 1 149 ? 6.853 -10.952 9.181 1.00 90.00 149 LYS A C 1
ATOM 1177 O O . LYS A 1 149 ? 6.248 -11.443 10.131 1.00 90.00 149 LYS A O 1
ATOM 1182 N N . GLY A 1 150 ? 6.500 -11.203 7.919 1.00 92.25 150 GLY A N 1
ATOM 1183 C CA . GLY A 1 150 ? 5.272 -11.921 7.574 1.00 92.25 150 GLY A CA 1
ATOM 1184 C C . GLY A 1 150 ? 4.022 -11.105 7.922 1.00 92.25 150 GLY A C 1
ATOM 1185 O O . GLY A 1 150 ? 3.962 -9.915 7.625 1.00 92.25 150 GLY A O 1
ATOM 1186 N N . LEU A 1 151 ? 3.012 -11.745 8.526 1.00 95.25 151 LEU A N 1
ATOM 1187 C CA . LEU A 1 151 ? 1.799 -11.062 8.992 1.00 95.25 151 LEU A CA 1
ATOM 1188 C C . LEU A 1 151 ? 2.018 -10.442 10.370 1.00 95.25 151 LEU A C 1
ATOM 1190 O O . LEU A 1 151 ? 2.203 -11.163 11.355 1.00 95.25 151 LEU A O 1
ATOM 1194 N N . TYR A 1 152 ? 1.915 -9.116 10.446 1.00 96.12 152 TYR A N 1
ATOM 1195 C CA . TYR A 1 152 ? 2.066 -8.370 11.693 1.00 96.12 152 TYR A CA 1
ATOM 1196 C C . TYR A 1 152 ? 0.958 -7.315 11.876 1.00 96.12 152 TYR A C 1
ATOM 1198 O O . TYR A 1 152 ? 0.322 -6.914 10.900 1.00 96.12 152 TYR A O 1
ATOM 1206 N N . PRO A 1 153 ? 0.667 -6.880 13.117 1.00 96.88 153 PRO A N 1
ATOM 1207 C CA . PRO A 1 153 ? -0.331 -5.850 13.393 1.00 96.88 153 PRO A CA 1
ATOM 1208 C C . PRO A 1 153 ? -0.046 -4.513 12.692 1.00 96.88 153 PRO A C 1
ATOM 1210 O O . PRO A 1 153 ? 1.006 -3.915 12.890 1.00 96.88 153 PRO A O 1
ATOM 1213 N N . LEU A 1 154 ? -1.036 -3.973 11.978 1.00 95.50 154 LEU A N 1
ATOM 1214 C CA . LEU A 1 154 ? -0.951 -2.704 11.243 1.00 95.50 154 LEU A CA 1
ATOM 1215 C C . LEU A 1 154 ? -0.502 -1.523 12.116 1.00 95.50 154 LEU A C 1
ATOM 1217 O O . LEU A 1 154 ? 0.237 -0.658 11.662 1.00 95.50 154 LEU A O 1
ATOM 1221 N N . ARG A 1 155 ? -0.885 -1.514 13.398 1.00 93.94 155 ARG A N 1
ATOM 1222 C CA . ARG A 1 155 ? -0.455 -0.497 14.376 1.00 93.94 155 ARG A CA 1
ATOM 1223 C C . ARG A 1 155 ? 1.068 -0.351 14.486 1.00 93.94 155 ARG A C 1
ATOM 1225 O O . ARG A 1 155 ? 1.537 0.692 14.921 1.00 93.94 155 ARG A O 1
ATOM 1232 N N . GLU A 1 156 ? 1.832 -1.391 14.146 1.00 93.94 156 GLU A N 1
ATOM 1233 C CA . GLU A 1 156 ? 3.295 -1.357 14.208 1.00 93.94 156 GLU A CA 1
ATOM 1234 C C . GLU A 1 156 ? 3.914 -0.477 13.115 1.00 93.94 156 GLU A C 1
ATOM 1236 O O . GLU A 1 156 ? 5.079 -0.117 13.245 1.00 93.94 156 GLU A O 1
ATOM 1241 N N . LEU A 1 157 ? 3.152 -0.080 12.083 1.00 88.75 157 LEU A N 1
ATOM 1242 C CA . LEU A 1 157 ? 3.577 0.960 11.137 1.00 88.75 157 LEU A CA 1
ATOM 1243 C C . LEU A 1 157 ? 3.651 2.353 11.782 1.00 88.75 157 LEU A C 1
ATOM 1245 O O . LEU A 1 157 ? 4.308 3.236 11.241 1.00 88.75 157 LEU A O 1
ATOM 1249 N N . GLY A 1 158 ? 2.968 2.573 12.911 1.00 88.06 158 GLY A N 1
ATOM 1250 C CA . GLY A 1 158 ? 2.985 3.853 13.624 1.00 88.06 158 GLY A CA 1
ATOM 1251 C C . GLY A 1 158 ? 2.179 4.978 12.963 1.00 88.06 158 GLY A C 1
ATOM 1252 O O . GLY A 1 158 ? 2.293 6.124 13.390 1.00 88.06 158 GLY A O 1
ATOM 1253 N N . SER A 1 159 ? 1.361 4.674 11.951 1.00 85.88 159 SER A N 1
ATOM 1254 C CA . SER A 1 159 ? 0.487 5.634 11.267 1.00 85.88 159 SER A CA 1
ATOM 1255 C C . SER A 1 159 ? -0.974 5.179 11.253 1.00 85.88 159 SER A C 1
ATOM 1257 O O . SER A 1 159 ? -1.281 3.985 11.322 1.00 85.88 159 SER A O 1
ATOM 1259 N N . ASP A 1 160 ? -1.880 6.156 11.179 1.00 90.12 160 ASP A N 1
ATOM 1260 C CA . ASP A 1 160 ? -3.294 5.906 10.911 1.00 90.12 160 ASP A CA 1
ATOM 1261 C C . ASP A 1 160 ? -3.527 5.632 9.420 1.00 90.12 160 ASP A C 1
ATOM 1263 O O . ASP A 1 160 ? -2.768 6.059 8.551 1.00 90.12 160 ASP A O 1
ATOM 1267 N N . ILE A 1 161 ? -4.625 4.948 9.122 1.00 88.81 161 ILE A N 1
ATOM 1268 C CA . ILE A 1 161 ? -5.027 4.602 7.764 1.00 88.81 161 ILE A CA 1
ATOM 1269 C C . ILE A 1 161 ? -5.599 5.844 7.079 1.00 88.81 161 ILE A C 1
ATOM 1271 O O . ILE A 1 161 ? -6.614 6.404 7.503 1.00 88.81 161 ILE A O 1
ATOM 1275 N N . GLU A 1 162 ? -4.972 6.241 5.980 1.00 85.75 162 GLU A N 1
ATOM 1276 C CA . GLU A 1 162 ? -5.413 7.384 5.176 1.00 85.75 162 GLU A CA 1
ATOM 1277 C C . GLU A 1 162 ? -6.535 7.006 4.206 1.00 85.75 162 GLU A C 1
ATOM 1279 O O . GLU A 1 162 ? -7.469 7.779 3.996 1.00 85.75 162 GLU A O 1
ATOM 1284 N N . ALA A 1 163 ? -6.468 5.797 3.647 1.00 82.56 163 ALA A N 1
ATOM 1285 C CA . ALA A 1 163 ? -7.444 5.275 2.704 1.00 82.56 163 ALA A CA 1
ATOM 1286 C C . ALA A 1 163 ? -7.503 3.743 2.756 1.00 82.56 163 ALA A C 1
ATOM 1288 O O . ALA A 1 163 ? -6.541 3.074 3.126 1.00 82.56 163 ALA A O 1
ATOM 1289 N N . LEU A 1 164 ? -8.644 3.190 2.344 1.00 84.75 164 LEU A N 1
ATOM 1290 C CA . LEU A 1 164 ? -8.843 1.757 2.140 1.00 84.75 164 LEU A CA 1
ATOM 1291 C C . LEU A 1 164 ? -9.342 1.518 0.720 1.00 84.75 164 LEU A C 1
ATOM 1293 O O . LEU A 1 164 ? -10.136 2.298 0.192 1.00 84.75 164 LEU A O 1
ATOM 1297 N N . ARG A 1 165 ? -8.911 0.405 0.129 1.00 82.94 165 ARG A N 1
ATOM 1298 C CA . ARG A 1 165 ? -9.433 -0.107 -1.137 1.00 82.94 165 ARG A CA 1
ATOM 1299 C C . ARG A 1 165 ? -9.852 -1.555 -0.946 1.00 82.94 165 ARG A C 1
ATOM 1301 O O . ARG A 1 165 ? -9.111 -2.348 -0.372 1.00 82.94 165 ARG A O 1
ATOM 1308 N N . PHE A 1 166 ? -11.040 -1.869 -1.440 1.00 81.25 166 PHE A N 1
ATOM 1309 C CA . PHE A 1 166 ? -11.591 -3.215 -1.433 1.00 81.25 166 PHE A CA 1
ATOM 1310 C C . PHE A 1 166 ? -11.468 -3.801 -2.835 1.00 81.25 166 PHE A C 1
ATOM 1312 O O . PHE A 1 166 ? -11.653 -3.095 -3.826 1.00 81.25 166 PHE A O 1
ATOM 1319 N N . TYR A 1 167 ? -11.138 -5.085 -2.899 1.00 75.81 167 TYR A N 1
ATOM 1320 C CA . TYR A 1 167 ? -11.082 -5.854 -4.132 1.00 75.81 167 TYR A CA 1
ATOM 1321 C C . TYR A 1 167 ? -11.998 -7.052 -3.968 1.00 75.81 167 TYR A C 1
ATOM 1323 O O . TYR A 1 167 ? -11.883 -7.775 -2.977 1.00 75.81 167 TYR A O 1
ATOM 1331 N N . GLU A 1 168 ? -12.874 -7.261 -4.940 1.00 71.81 168 GLU A N 1
ATOM 1332 C CA . GLU A 1 168 ? -13.813 -8.375 -4.975 1.00 71.81 168 GLU A CA 1
ATOM 1333 C C . GLU A 1 168 ? -13.749 -9.028 -6.360 1.00 71.81 168 GLU A C 1
ATOM 1335 O O . GLU A 1 168 ? -13.697 -8.314 -7.368 1.00 71.81 168 GLU A O 1
ATOM 1340 N N . PRO A 1 169 ? -13.748 -10.369 -6.450 1.00 68.19 169 PRO A N 1
ATOM 1341 C CA . PRO A 1 169 ? -13.922 -11.048 -7.720 1.00 68.19 169 PRO A CA 1
ATOM 1342 C C . PRO A 1 169 ? -15.299 -10.721 -8.282 1.00 68.19 169 PRO A C 1
ATOM 1344 O O . PRO A 1 169 ? -16.317 -10.930 -7.620 1.00 68.19 169 PRO A O 1
ATOM 1347 N N . ILE A 1 170 ? -15.351 -10.281 -9.534 1.00 69.25 170 ILE A N 1
ATOM 1348 C CA . ILE A 1 170 ? -16.618 -10.195 -10.253 1.00 69.25 170 ILE A CA 1
ATOM 1349 C C . ILE A 1 170 ? -16.984 -11.623 -10.655 1.00 69.25 170 ILE A C 1
ATOM 1351 O O . ILE A 1 170 ? -16.481 -12.153 -11.650 1.00 69.25 170 ILE A O 1
ATOM 1355 N N . ALA A 1 171 ? -17.847 -12.266 -9.868 1.00 55.00 171 ALA A N 1
ATOM 1356 C CA . ALA A 1 171 ? -18.491 -13.505 -10.278 1.00 55.00 171 ALA A CA 1
ATOM 1357 C C . ALA A 1 171 ? -19.237 -13.226 -11.600 1.00 55.00 171 ALA A C 1
ATOM 1359 O O . ALA A 1 171 ? -20.263 -12.552 -11.595 1.00 55.00 171 ALA A O 1
ATOM 1360 N N . ASN A 1 172 ? -18.698 -13.714 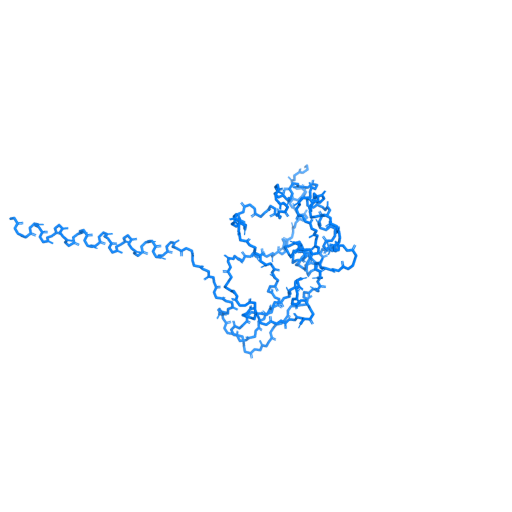-12.726 1.00 48.78 172 ASN A N 1
ATOM 1361 C CA . ASN A 1 172 ? -19.180 -13.557 -14.115 1.00 48.78 172 ASN A CA 1
ATOM 1362 C C . ASN A 1 172 ? -18.632 -12.384 -14.958 1.00 48.78 172 ASN A C 1
ATOM 1364 O O . ASN A 1 172 ? -19.347 -11.881 -15.831 1.00 48.78 172 ASN A O 1
ATOM 1368 N N . ALA A 1 173 ? -17.356 -12.007 -14.822 1.00 51.50 173 ALA A N 1
ATOM 1369 C CA . ALA A 1 173 ? -16.697 -11.111 -15.792 1.00 51.50 173 ALA A CA 1
ATOM 1370 C C . ALA A 1 173 ? -16.782 -11.614 -17.259 1.00 51.50 173 ALA A C 1
ATOM 1372 O O . ALA A 1 173 ? -16.853 -10.817 -18.194 1.00 51.50 173 ALA A O 1
ATOM 1373 N N . SER A 1 174 ? -16.876 -12.931 -17.473 1.00 46.84 174 SER A N 1
ATOM 1374 C CA . SER A 1 174 ? -17.068 -13.552 -18.793 1.00 46.84 174 SER A CA 1
ATOM 1375 C C . SER A 1 174 ? -18.417 -13.229 -19.451 1.00 46.84 174 SER A C 1
ATOM 1377 O O . SER A 1 174 ? -18.502 -13.280 -20.673 1.00 46.84 174 SER A O 1
ATOM 1379 N N . SER A 1 175 ? -19.453 -12.863 -18.686 1.00 45.59 175 SER A N 1
ATOM 1380 C CA . SER A 1 175 ? -20.777 -12.523 -19.240 1.00 45.59 175 SER A CA 1
ATOM 1381 C C . SER A 1 175 ? -20.865 -11.093 -19.783 1.00 45.59 175 SER A C 1
ATOM 1383 O O . SER A 1 175 ? -21.644 -10.826 -20.697 1.00 45.59 175 SER A O 1
ATOM 1385 N N . GLN A 1 176 ? -20.048 -10.173 -19.258 1.00 43.22 176 GLN A N 1
ATOM 1386 C CA . GLN A 1 176 ? -20.078 -8.767 -19.669 1.00 43.22 176 GLN A CA 1
ATOM 1387 C C . GLN A 1 176 ? -19.220 -8.499 -20.910 1.00 43.22 176 GLN A C 1
ATOM 1389 O O . GLN A 1 176 ? -19.609 -7.697 -21.754 1.00 43.22 176 GLN A O 1
ATOM 1394 N N . LEU A 1 177 ? -18.117 -9.233 -21.091 1.00 46.81 177 LEU A N 1
ATOM 1395 C CA . LEU A 1 177 ? -17.261 -9.122 -22.280 1.00 46.81 177 LEU A CA 1
ATOM 1396 C C . LEU A 1 177 ? -17.935 -9.639 -23.566 1.00 46.81 177 LEU A C 1
ATOM 1398 O O . LEU A 1 177 ? -17.641 -9.147 -24.651 1.00 46.81 177 LEU A O 1
ATOM 1402 N N . SER A 1 178 ? -18.873 -10.587 -23.468 1.00 43.84 178 SER A N 1
ATOM 1403 C CA . SER A 1 178 ? -19.655 -11.078 -24.616 1.00 43.84 178 SER A CA 1
ATOM 1404 C C . SER A 1 178 ? -20.808 -10.160 -25.036 1.00 43.84 178 SER A C 1
ATOM 1406 O O . SER A 1 178 ? -21.343 -10.337 -26.123 1.00 43.84 178 SER A O 1
ATOM 1408 N N . ALA A 1 179 ? -21.201 -9.195 -24.198 1.00 44.47 179 ALA A N 1
ATOM 1409 C CA . ALA A 1 179 ? -22.280 -8.249 -24.497 1.00 44.47 179 ALA A CA 1
ATOM 1410 C C . ALA A 1 179 ? -21.788 -6.962 -25.192 1.00 44.47 179 ALA A C 1
ATOM 1412 O O . ALA A 1 179 ? -22.600 -6.125 -25.577 1.00 44.47 179 ALA A O 1
ATOM 1413 N N . GLN A 1 180 ? -20.469 -6.803 -25.345 1.00 46.59 180 GLN A N 1
ATOM 1414 C CA . GLN A 1 180 ? -19.826 -5.668 -26.017 1.00 46.59 180 GLN A CA 1
ATOM 1415 C C . GLN A 1 180 ? -19.180 -6.036 -27.363 1.00 46.59 180 GLN A C 1
ATOM 1417 O O . GLN A 1 180 ? -18.396 -5.249 -27.894 1.00 46.59 180 GLN A O 1
ATOM 1422 N N . LYS A 1 181 ? -19.493 -7.213 -27.916 1.00 39.41 181 LYS A N 1
ATOM 1423 C CA . LYS A 1 181 ? -19.017 -7.641 -29.235 1.00 39.41 181 LYS A CA 1
ATOM 1424 C C . LYS A 1 181 ? -20.124 -7.599 -30.278 1.00 39.41 181 LYS A C 1
ATOM 1426 O O . LYS A 1 181 ? -21.262 -7.974 -29.926 1.00 39.41 181 LYS A O 1
#

Solvent-accessible surface area (backbone atoms only — not comparable to full-atom values): 10438 Å² total; per-residue (Å²): 109,72,70,58,51,54,50,51,52,51,52,51,51,51,52,52,52,52,49,51,52,50,50,60,73,67,54,86,71,66,40,68,39,50,49,83,76,75,33,97,56,77,43,76,54,88,55,59,87,43,53,19,61,36,87,93,39,20,81,39,39,23,54,74,36,69,90,42,39,22,21,34,80,64,20,25,58,49,17,31,49,23,25,53,41,37,57,73,67,43,95,51,46,44,58,60,48,40,63,47,31,53,80,67,71,29,44,43,100,73,41,43,69,61,69,88,76,80,73,64,93,90,62,93,76,85,40,62,34,79,37,32,34,44,40,42,36,33,18,23,44,32,10,56,90,54,35,87,67,45,75,41,55,40,54,77,76,75,54,62,38,83,78,87,86,88,84,76,84,66,89,61,61,74,63,58,63,64,72,76,109

pLDDT: mean 83.85, std 16.46, range [35.72, 97.56]

Foldseek 3Di:
DVVVVVVVVVVVVVVVVVVVVVCVVPDDDFAAQWADDFDPDKWFQPQDAAALCDPVFQQQCQLNDPQLPGSVPQVQVLQQVQSVCVSVPNPDHSRRSRPVCNVVVQADPNSHGPPVPDDDPPDSDGDWDQGIDHTGFGWTCTNYPCNVVPTDGSCVVVDTHPDDDDDDDPPPPVVVVVVVD

Nearest PDB structures (foldseek):
  3lyf-assembly3_A  TM=4.876E-01  e=5.336E+00  Rift Valley fever virus
  3lyf-assembly6_D  TM=4.221E-01  e=4.684E+00  Rift Valley fever virus

Secondary structure (DSSP, 8-state):
-HHHHHHHHHHHHHHHHHHHHHHHHH--PPBPSEEEEEEEEEEE-------TT-TTTTTSBGGG-GGG-BHHHHTHHHHHHHHHHHHTT----HHHHHHHGGGGT-B-TTS-B--SS---TT------EEEEEEEEEEEEE-SSGGGGG-SEEGGGG-S-B---------TTHHHHHTT--

Sequence (181 aa):
MKRLLSFVIFVVVLLVAALAVHIDWTWKRKLSPRGGRYFFHRVELAVPSFRQSEEKWRDDPLGGVPENGTLGGEGCAVAATAMVFKFYGIDVDPQQLNWFLPLVDGYTENGWIYWDRAALPGSVTHFVVIAGKQGFDYLVRDPGAGSAKGLYPLRELGSDIEALRFYEPIANASSQLSAQK

Radius of gyration: 22.46 Å; Cα contacts (8 Å, |Δi|>4): 251; chains: 1; bounding box: 53×62×53 Å

Mean predicted aligned error: 9.05 Å